Protein AF-A0A957KLJ2-F1 (afdb_monomer_lite)

Sequence (280 aa):
PFQQFARQALAHYQVDPTIAGISLNALWFNGYTHYRFTPLLDAGDTFFLQVPWYQGQVLWPEAWQPFRAWLAAGHGTIQPQDPIHPVFQTFAEDEWFPAYTKYLATTGRYFVFPRHSFCTNFGDAGTHFSRATPFFQVPLQQHKNEFVLLEMAASIAIYDSFFELAPTVLKRLAPHLQELDLTLDVHVTKPAHLLQTEWVVTCQPAQQTLYSVTLQQRPIEANLFEVALMQMGAGLAVARRETVRRDRWADWQRTYRLDRYYRRERPAGRLARLLGRFWR

Structure (mmCIF, N/CA/C/O backbone):
data_AF-A0A957KLJ2-F1
#
_entry.id   AF-A0A957KLJ2-F1
#
loop_
_atom_site.group_PDB
_atom_site.id
_atom_site.type_symbol
_atom_site.label_atom_id
_atom_site.label_alt_id
_atom_site.label_comp_id
_atom_site.label_asym_id
_atom_site.label_entity_id
_atom_site.label_seq_id
_atom_site.pdbx_PDB_ins_code
_atom_site.Cartn_x
_atom_site.Cartn_y
_atom_site.Cartn_z
_atom_site.occupancy
_atom_site.B_iso_or_equiv
_atom_site.auth_seq_id
_atom_site.auth_comp_id
_atom_site.auth_asym_id
_atom_site.auth_atom_id
_atom_site.pdbx_PDB_model_num
ATOM 1 N N . PRO A 1 1 ? 16.245 -16.826 -10.830 1.00 86.69 1 PRO A N 1
ATOM 2 C CA . PRO A 1 1 ? 15.176 -16.072 -10.134 1.00 86.69 1 PRO A CA 1
ATOM 3 C C . PRO A 1 1 ? 14.922 -14.660 -10.690 1.00 86.69 1 PRO A C 1
ATOM 5 O O . PRO A 1 1 ? 13.845 -14.453 -11.224 1.00 86.69 1 PRO A O 1
ATOM 8 N N . PHE A 1 2 ? 15.883 -13.718 -10.641 1.00 94.06 2 PHE A N 1
ATOM 9 C CA . PHE A 1 2 ? 15.666 -12.321 -11.089 1.00 94.06 2 PHE A CA 1
ATOM 10 C C . PHE A 1 2 ? 15.124 -12.214 -12.525 1.00 94.06 2 PHE A C 1
ATOM 12 O O . PHE A 1 2 ? 14.020 -11.723 -12.740 1.00 94.06 2 PHE A O 1
ATOM 19 N N . GLN A 1 3 ? 15.864 -12.739 -13.509 1.00 95.19 3 GLN A N 1
ATOM 20 C CA . GLN A 1 3 ? 15.442 -12.679 -14.916 1.00 95.19 3 GLN A CA 1
ATOM 21 C C . GLN A 1 3 ? 14.180 -13.508 -15.187 1.00 95.19 3 GLN A C 1
ATOM 23 O O . GLN A 1 3 ? 13.373 -13.140 -16.034 1.00 95.19 3 GLN A O 1
ATOM 28 N N . GLN A 1 4 ? 14.007 -14.627 -14.478 1.00 97.00 4 GLN A N 1
ATOM 29 C CA . GLN A 1 4 ? 12.833 -15.492 -14.630 1.00 97.00 4 GLN A CA 1
ATOM 30 C C . GLN A 1 4 ? 11.566 -14.792 -14.145 1.00 97.00 4 GLN A C 1
ATOM 32 O O . GLN A 1 4 ? 10.582 -14.785 -14.877 1.00 97.00 4 GLN A O 1
ATOM 37 N N . PHE A 1 5 ? 11.612 -14.162 -12.965 1.00 98.06 5 PHE A N 1
ATOM 38 C CA . PHE A 1 5 ? 10.495 -13.386 -12.438 1.00 98.06 5 PHE A CA 1
ATOM 39 C C . PHE A 1 5 ? 10.156 -12.235 -13.379 1.00 98.06 5 PHE A C 1
ATOM 41 O O . PHE A 1 5 ? 9.014 -12.133 -13.804 1.00 98.06 5 PHE A O 1
ATOM 48 N N . ALA A 1 6 ? 11.148 -11.431 -13.782 1.00 97.81 6 ALA A N 1
ATOM 49 C CA . ALA A 1 6 ? 10.924 -10.304 -14.685 1.00 97.81 6 ALA A CA 1
ATOM 50 C C . ALA A 1 6 ? 10.243 -10.734 -15.998 1.00 97.81 6 ALA A C 1
ATOM 52 O O . ALA A 1 6 ? 9.288 -10.097 -16.430 1.00 97.81 6 ALA A O 1
ATOM 53 N N . ARG A 1 7 ? 10.693 -11.842 -16.610 1.00 98.12 7 ARG A N 1
ATOM 54 C CA . ARG A 1 7 ? 10.102 -12.375 -17.849 1.00 98.12 7 ARG A CA 1
ATOM 55 C C . ARG A 1 7 ? 8.691 -12.922 -17.644 1.00 98.12 7 ARG A C 1
ATOM 5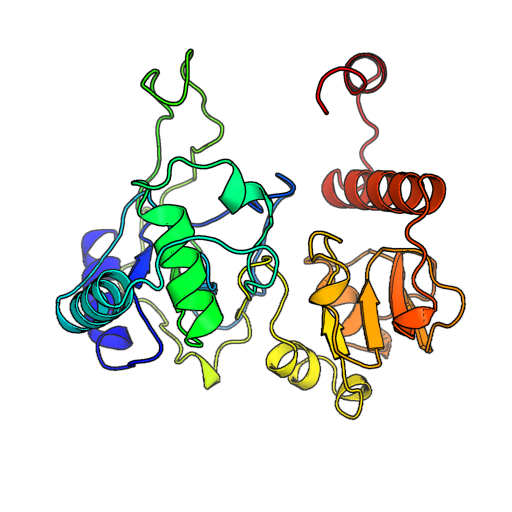7 O O . ARG A 1 7 ? 7.822 -12.607 -18.446 1.00 98.12 7 ARG A O 1
ATOM 64 N N . GLN A 1 8 ? 8.461 -13.725 -16.603 1.00 98.56 8 GLN A N 1
ATOM 65 C CA . GLN A 1 8 ? 7.142 -14.311 -16.329 1.00 98.56 8 GLN A CA 1
ATOM 66 C C . GLN A 1 8 ? 6.124 -13.239 -15.933 1.00 98.56 8 GLN A C 1
ATOM 68 O O . GLN A 1 8 ? 5.022 -13.225 -16.470 1.00 98.56 8 GLN A O 1
ATOM 73 N N . ALA A 1 9 ? 6.513 -12.306 -15.060 1.00 98.44 9 ALA A N 1
ATOM 74 C CA . ALA A 1 9 ? 5.667 -11.198 -14.637 1.00 98.44 9 ALA A CA 1
ATOM 75 C C . ALA A 1 9 ? 5.325 -10.273 -15.807 1.00 98.44 9 ALA A C 1
ATOM 77 O O . ALA A 1 9 ? 4.157 -9.944 -15.982 1.00 98.44 9 ALA A O 1
ATOM 78 N N . LEU A 1 10 ? 6.302 -9.908 -16.646 1.00 98.56 10 LEU A N 1
ATOM 79 C CA . LEU A 1 10 ? 6.022 -9.121 -17.847 1.00 98.56 10 LEU A CA 1
ATOM 80 C C . LEU A 1 10 ? 5.077 -9.875 -18.787 1.00 98.56 10 LEU A C 1
ATOM 82 O O . LEU A 1 10 ? 4.065 -9.319 -19.191 1.00 98.56 10 LEU A O 1
ATOM 86 N N . ALA A 1 11 ? 5.370 -11.143 -19.092 1.00 98.44 11 ALA A N 1
ATOM 87 C CA . ALA A 1 11 ? 4.545 -11.946 -19.990 1.00 98.44 11 ALA A CA 1
ATOM 88 C C . ALA A 1 11 ? 3.086 -12.052 -19.519 1.00 98.44 11 ALA A C 1
ATOM 90 O O . ALA A 1 11 ? 2.181 -11.994 -20.346 1.00 98.44 11 ALA A O 1
ATOM 91 N N . HIS A 1 12 ? 2.879 -12.181 -18.206 1.00 98.56 12 HIS A N 1
ATOM 92 C CA . HIS A 1 12 ? 1.563 -12.315 -17.593 1.00 98.56 12 HIS A CA 1
ATOM 93 C C . HIS A 1 12 ? 0.813 -10.978 -17.484 1.00 98.56 12 HIS A C 1
ATOM 95 O O . HIS A 1 12 ? -0.347 -10.905 -17.869 1.00 98.56 12 HIS A O 1
ATOM 101 N N . TYR A 1 13 ? 1.455 -9.913 -16.992 1.00 98.44 13 TYR A N 1
ATOM 102 C CA . TYR A 1 13 ? 0.763 -8.658 -16.670 1.00 98.44 13 TYR A CA 1
ATOM 103 C C . TYR A 1 13 ? 0.732 -7.630 -17.804 1.00 98.44 13 TYR A C 1
ATOM 105 O O . TYR A 1 13 ? -0.090 -6.722 -17.754 1.00 98.44 13 TYR A O 1
ATOM 113 N N . GLN A 1 14 ? 1.576 -7.746 -18.838 1.00 97.62 14 GLN A N 1
ATOM 114 C CA . GLN A 1 14 ? 1.623 -6.744 -19.920 1.00 97.62 14 GLN A CA 1
ATOM 115 C C . GLN A 1 14 ? 0.312 -6.600 -20.704 1.00 97.62 14 GLN A C 1
ATOM 117 O O . GLN A 1 14 ? 0.110 -5.590 -21.374 1.00 97.62 14 GLN A O 1
ATOM 122 N N . VAL A 1 15 ? -0.553 -7.617 -20.646 1.00 96.69 15 VAL A N 1
ATOM 123 C CA . VAL A 1 15 ? -1.850 -7.640 -21.334 1.00 96.69 15 VAL A CA 1
ATOM 124 C C . VAL A 1 15 ? -2.966 -6.977 -20.525 1.00 96.69 15 VAL A C 1
ATOM 126 O O . VAL A 1 15 ? -4.017 -6.682 -21.090 1.00 96.69 15 VAL A O 1
ATOM 129 N N . ASP A 1 16 ? -2.759 -6.740 -19.226 1.00 97.25 16 ASP A N 1
ATOM 130 C CA . ASP A 1 16 ? -3.748 -6.117 -18.351 1.00 97.25 16 ASP A CA 1
ATOM 131 C C . ASP A 1 16 ? -3.525 -4.592 -18.315 1.00 97.25 16 ASP A C 1
ATOM 133 O O . ASP A 1 16 ? -2.538 -4.122 -17.740 1.00 97.25 16 ASP A O 1
ATOM 137 N N . PRO A 1 17 ? -4.435 -3.782 -18.890 1.00 96.19 17 PRO A N 1
ATOM 138 C CA . PRO A 1 17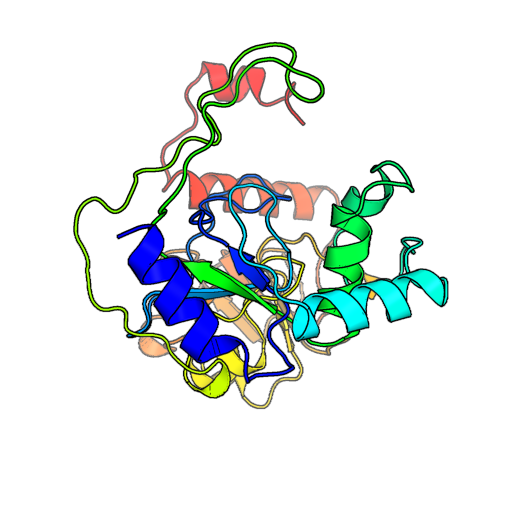 ? -4.278 -2.328 -18.956 1.00 96.19 17 PRO A CA 1
ATOM 139 C C . PRO A 1 17 ? -4.382 -1.631 -17.589 1.00 96.19 17 PRO A C 1
ATOM 141 O O . PRO A 1 17 ? -4.101 -0.427 -17.492 1.00 96.19 17 PRO A O 1
ATOM 144 N N . THR A 1 18 ? -4.811 -2.350 -16.546 1.00 97.00 18 THR A N 1
ATOM 145 C CA . THR A 1 18 ? -4.811 -1.855 -15.165 1.00 97.00 18 THR A CA 1
ATOM 146 C C . THR A 1 18 ? -3.431 -1.943 -14.516 1.00 97.00 18 THR A C 1
ATOM 148 O O . THR A 1 18 ? -3.186 -1.272 -13.513 1.00 97.00 18 THR A O 1
ATOM 151 N N . ILE A 1 19 ? -2.494 -2.693 -15.102 1.00 98.44 19 ILE A N 1
ATOM 152 C CA . ILE A 1 19 ? -1.121 -2.781 -14.616 1.00 98.44 19 ILE A CA 1
ATOM 153 C C . ILE A 1 19 ? -0.232 -1.804 -15.380 1.00 98.44 19 ILE A C 1
ATOM 155 O O . ILE A 1 19 ? -0.159 -1.803 -16.604 1.00 98.44 19 ILE A O 1
ATOM 159 N N . ALA A 1 20 ? 0.474 -0.962 -14.633 1.00 98.06 20 ALA A N 1
ATOM 160 C CA . ALA A 1 20 ? 1.322 0.091 -15.184 1.00 98.06 20 ALA A CA 1
ATOM 161 C C . ALA A 1 20 ? 2.821 -0.142 -14.932 1.00 98.06 20 ALA A C 1
ATOM 163 O O . ALA A 1 20 ? 3.666 0.583 -15.446 1.00 98.06 20 ALA A O 1
ATOM 164 N N . GLY A 1 21 ? 3.181 -1.164 -14.165 1.00 98.12 21 GLY A N 1
ATOM 165 C CA . GLY A 1 21 ? 4.574 -1.543 -13.992 1.00 98.12 21 GLY A CA 1
ATOM 166 C C . GLY A 1 21 ? 4.750 -2.661 -12.985 1.00 98.12 21 GLY A C 1
ATOM 167 O O . GLY A 1 21 ? 3.813 -3.056 -12.290 1.00 98.12 21 GLY A O 1
ATOM 168 N N . ILE A 1 22 ? 5.963 -3.198 -12.938 1.00 98.62 22 ILE A N 1
ATOM 169 C CA . ILE A 1 22 ? 6.319 -4.315 -12.067 1.00 98.62 22 ILE A CA 1
ATOM 170 C C . ILE A 1 22 ? 7.581 -3.935 -11.298 1.00 98.62 22 ILE A C 1
ATOM 172 O O . ILE A 1 22 ? 8.593 -3.571 -11.892 1.00 98.62 22 ILE A O 1
ATOM 176 N N . SER A 1 23 ? 7.541 -4.043 -9.977 1.00 98.12 23 SER A N 1
ATOM 177 C CA . SER A 1 23 ? 8.714 -3.954 -9.115 1.00 98.12 23 SER A CA 1
ATOM 178 C C . SER A 1 23 ? 9.480 -5.277 -9.139 1.00 98.12 23 SER A C 1
ATOM 180 O O . SER A 1 23 ? 8.905 -6.355 -9.257 1.00 98.12 23 SER A O 1
ATOM 182 N N . LEU A 1 24 ? 10.795 -5.209 -8.981 1.00 97.62 24 LEU A N 1
ATOM 183 C CA . LEU A 1 24 ? 11.672 -6.352 -8.722 1.00 97.62 24 LEU A CA 1
ATOM 184 C C . LEU A 1 24 ? 12.131 -6.373 -7.257 1.00 97.62 24 LEU A C 1
ATOM 186 O O . LEU A 1 24 ? 12.814 -7.307 -6.830 1.00 97.62 24 LEU A O 1
ATOM 190 N N . ASN A 1 25 ? 11.735 -5.364 -6.481 1.00 96.38 25 ASN A N 1
ATOM 191 C CA . ASN A 1 25 ? 11.976 -5.252 -5.054 1.00 96.38 25 ASN A CA 1
ATOM 192 C C . ASN A 1 25 ? 10.713 -5.583 -4.251 1.00 96.38 25 ASN A C 1
ATOM 194 O O . ASN A 1 25 ? 9.615 -5.134 -4.592 1.00 96.38 25 ASN A O 1
ATOM 198 N N . ALA A 1 26 ? 10.875 -6.339 -3.165 1.00 95.31 26 ALA A N 1
ATOM 199 C CA . ALA A 1 26 ? 9.791 -6.583 -2.221 1.00 95.31 26 ALA A CA 1
ATOM 200 C C . ALA A 1 26 ? 9.679 -5.432 -1.218 1.00 95.31 26 ALA A C 1
ATOM 202 O O . ALA A 1 26 ? 10.611 -5.147 -0.460 1.00 95.31 26 ALA A O 1
ATOM 203 N N . LEU A 1 27 ? 8.504 -4.811 -1.181 1.00 94.50 27 LEU A N 1
ATOM 204 C CA . LEU A 1 27 ? 8.213 -3.714 -0.272 1.00 94.50 27 LEU A CA 1
ATOM 205 C C . LEU A 1 27 ? 7.943 -4.244 1.140 1.00 94.50 27 LEU A C 1
ATOM 207 O O . LEU A 1 27 ? 7.070 -5.086 1.343 1.00 94.50 27 LEU A O 1
ATOM 211 N N . TRP A 1 28 ? 8.683 -3.738 2.125 1.00 92.62 28 TRP A N 1
ATOM 212 C CA . TRP A 1 28 ? 8.622 -4.233 3.507 1.00 92.62 28 TRP A CA 1
ATOM 213 C C . TRP A 1 28 ? 8.141 -3.184 4.521 1.00 92.62 28 TRP A C 1
ATOM 215 O O . TRP A 1 28 ? 7.889 -3.514 5.684 1.00 92.62 28 TRP A O 1
ATOM 225 N N . PHE A 1 29 ? 7.996 -1.925 4.102 1.00 94.81 29 PHE A N 1
ATOM 226 C CA . PHE A 1 29 ? 7.574 -0.813 4.950 1.00 94.81 29 PHE A CA 1
ATOM 227 C C . PHE A 1 29 ? 6.575 0.094 4.228 1.00 94.81 29 PHE A C 1
ATOM 229 O O . PHE A 1 29 ? 6.542 0.158 3.002 1.00 94.81 29 PHE A O 1
ATOM 236 N N . ASN A 1 30 ? 5.750 0.781 5.011 1.00 95.12 30 ASN A N 1
ATOM 237 C CA . ASN A 1 30 ? 4.859 1.827 4.536 1.00 95.12 30 ASN A CA 1
ATOM 238 C C . ASN A 1 30 ? 5.672 3.119 4.374 1.00 95.12 30 ASN A C 1
ATOM 240 O O . ASN A 1 30 ? 6.281 3.590 5.338 1.00 95.12 30 ASN A O 1
ATOM 244 N N . GLY A 1 31 ? 5.672 3.689 3.168 1.00 91.62 31 GLY A N 1
ATOM 245 C CA . GLY A 1 31 ? 6.479 4.865 2.827 1.00 91.62 31 GLY A CA 1
ATOM 246 C C . GLY A 1 31 ? 6.129 6.142 3.601 1.00 91.62 31 GLY A C 1
ATOM 247 O O . GLY A 1 31 ? 6.931 7.066 3.620 1.00 91.62 31 GLY A O 1
ATOM 248 N N . TYR A 1 32 ? 4.963 6.197 4.249 1.00 93.69 32 TYR A N 1
ATOM 249 C CA . TYR A 1 32 ? 4.479 7.377 4.975 1.00 93.69 32 TYR A CA 1
ATOM 250 C C . TYR A 1 32 ? 4.687 7.264 6.481 1.00 93.69 32 TYR A C 1
ATOM 252 O O . TYR A 1 32 ? 5.017 8.243 7.144 1.00 93.69 32 TYR A O 1
ATOM 260 N N . THR A 1 33 ? 4.485 6.067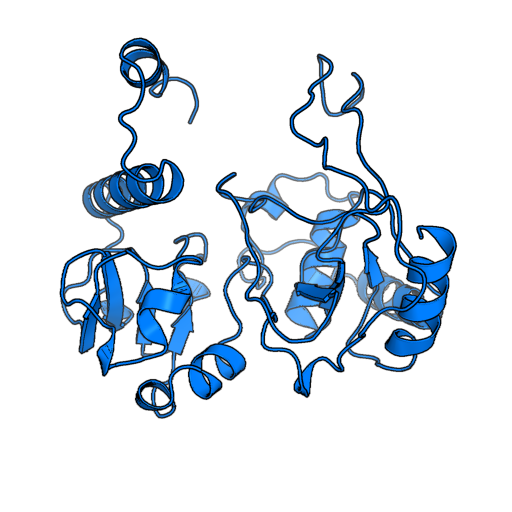 7.035 1.00 92.56 33 THR A N 1
ATOM 261 C CA . THR A 1 33 ? 4.556 5.841 8.488 1.00 92.56 33 THR A CA 1
ATOM 262 C C . THR A 1 33 ? 5.852 5.178 8.938 1.00 92.56 33 THR A C 1
ATOM 264 O O . THR A 1 33 ? 6.130 5.130 10.135 1.00 92.56 33 THR A O 1
ATOM 267 N N . HIS A 1 34 ? 6.623 4.616 8.003 1.00 91.81 34 HIS A N 1
ATOM 268 C CA . HIS A 1 34 ? 7.779 3.747 8.255 1.00 91.81 34 HIS A CA 1
ATOM 269 C C . HIS A 1 34 ? 7.474 2.504 9.102 1.00 91.81 34 HIS A C 1
ATOM 271 O O . HIS A 1 34 ? 8.384 1.775 9.506 1.00 91.81 34 HIS A O 1
ATOM 277 N N . TYR A 1 35 ? 6.198 2.212 9.352 1.00 94.25 35 TYR A N 1
ATOM 278 C CA . TYR A 1 35 ? 5.807 0.947 9.938 1.00 94.25 35 TYR A CA 1
ATOM 279 C C . TYR A 1 35 ? 6.017 -0.189 8.946 1.00 94.25 35 TYR A C 1
ATOM 281 O O . TYR A 1 35 ? 5.998 -0.002 7.729 1.00 94.25 35 TYR A O 1
ATOM 289 N N . ARG A 1 36 ? 6.201 -1.398 9.480 1.00 93.94 36 ARG A N 1
ATOM 290 C CA . ARG A 1 36 ? 6.310 -2.600 8.656 1.00 93.94 36 ARG A CA 1
ATOM 291 C C . ARG A 1 36 ? 5.038 -2.757 7.824 1.00 93.94 36 ARG A C 1
ATOM 293 O O . ARG A 1 36 ? 3.951 -2.872 8.383 1.00 93.94 36 ARG A O 1
ATOM 300 N N . PHE A 1 37 ? 5.200 -2.849 6.514 1.00 96.12 37 PHE A N 1
ATOM 301 C CA . PHE A 1 37 ? 4.144 -3.238 5.599 1.00 96.12 37 PHE A CA 1
ATOM 302 C C . PHE A 1 37 ? 4.254 -4.742 5.357 1.00 96.12 37 PHE A C 1
ATOM 304 O O . PHE A 1 37 ? 5.344 -5.301 5.226 1.00 96.12 37 PHE A O 1
ATOM 311 N N . THR A 1 38 ? 3.136 -5.448 5.412 1.00 95.38 38 THR A N 1
ATOM 312 C CA . THR A 1 38 ? 3.094 -6.888 5.156 1.00 95.38 38 THR A CA 1
ATOM 313 C C . THR A 1 38 ? 1.799 -7.155 4.409 1.00 95.38 38 THR A C 1
ATOM 315 O O . THR A 1 38 ? 0.750 -7.121 5.049 1.00 95.38 38 THR A O 1
ATOM 318 N N . PRO A 1 39 ? 1.858 -7.361 3.082 1.00 96.75 39 PRO A N 1
ATOM 319 C CA . PRO A 1 39 ? 0.659 -7.597 2.297 1.00 96.75 39 PRO A CA 1
ATOM 320 C C . PRO A 1 39 ? -0.006 -8.906 2.735 1.00 96.75 39 PRO A C 1
ATOM 322 O O . PRO A 1 39 ? 0.677 -9.850 3.147 1.00 96.75 39 PRO A O 1
ATOM 325 N N . LEU A 1 40 ? -1.329 -8.979 2.611 1.00 97.06 40 LEU A N 1
ATOM 326 C CA . LEU A 1 40 ? -2.103 -10.193 2.844 1.00 97.06 40 LEU A CA 1
ATOM 327 C C . LEU A 1 40 ? -1.582 -11.322 1.972 1.00 97.06 40 LEU A C 1
ATOM 329 O O . LEU A 1 40 ? -1.193 -11.091 0.829 1.00 97.06 40 LEU A O 1
ATOM 333 N N . LEU A 1 41 ? -1.549 -12.531 2.520 1.00 95.75 41 LEU A N 1
ATOM 334 C CA . LEU A 1 41 ? -1.022 -13.709 1.842 1.00 95.75 41 LEU A CA 1
ATOM 335 C C . LEU A 1 41 ? -2.169 -14.452 1.146 1.00 95.75 41 LEU A C 1
ATOM 337 O O . LEU A 1 41 ? -3.070 -14.947 1.814 1.00 95.75 41 LEU A O 1
ATOM 341 N N . ASP A 1 42 ? -2.117 -14.526 -0.181 1.00 96.62 42 ASP A N 1
ATOM 342 C CA . ASP A 1 42 ? -2.915 -15.438 -1.007 1.00 96.62 42 ASP A CA 1
ATOM 343 C C . ASP A 1 42 ? -2.001 -16.494 -1.652 1.00 96.62 42 ASP A C 1
ATOM 345 O O . ASP A 1 42 ? -0.828 -16.620 -1.298 1.00 96.62 42 ASP A O 1
ATOM 349 N N . ALA A 1 43 ? -2.544 -17.272 -2.590 1.00 97.00 43 ALA A N 1
ATOM 350 C CA . ALA A 1 43 ? -1.788 -18.271 -3.339 1.00 97.00 43 ALA A CA 1
ATOM 351 C C . ALA A 1 43 ? -0.727 -17.665 -4.281 1.00 97.00 43 ALA A C 1
ATOM 353 O O . ALA A 1 43 ? 0.114 -18.401 -4.794 1.00 97.00 43 ALA A O 1
ATOM 354 N N . GLY A 1 44 ? -0.779 -16.354 -4.538 1.00 97.81 44 GLY A N 1
ATOM 355 C CA . GLY A 1 44 ? 0.088 -15.670 -5.484 1.00 97.81 44 GLY A CA 1
ATOM 356 C C . GLY A 1 44 ? 1.432 -15.262 -4.895 1.00 97.81 44 GLY A C 1
ATOM 357 O O . GLY A 1 44 ? 1.581 -15.022 -3.700 1.00 97.81 44 GLY A O 1
ATOM 358 N N . ASP A 1 45 ? 2.417 -15.094 -5.769 1.00 98.25 45 ASP A N 1
ATOM 359 C CA . ASP A 1 45 ? 3.756 -14.596 -5.448 1.00 98.25 45 ASP A CA 1
ATOM 360 C C . ASP A 1 45 ? 3.868 -13.067 -5.479 1.00 98.25 45 ASP A C 1
ATOM 362 O O . ASP A 1 45 ? 4.939 -12.509 -5.214 1.00 98.25 45 ASP A O 1
ATOM 366 N N . THR A 1 46 ? 2.772 -12.381 -5.797 1.00 98.44 46 THR A N 1
ATOM 367 C CA . THR A 1 46 ? 2.723 -10.933 -5.997 1.00 98.44 46 THR A CA 1
ATOM 368 C C . THR A 1 46 ? 1.567 -10.276 -5.248 1.00 98.44 46 THR A C 1
ATOM 370 O O . THR A 1 46 ? 0.647 -10.942 -4.783 1.00 98.44 46 THR A O 1
ATOM 373 N N . PHE A 1 47 ? 1.628 -8.953 -5.136 1.00 98.69 47 PHE A N 1
ATOM 374 C CA . PHE A 1 47 ? 0.547 -8.087 -4.671 1.00 98.69 47 PHE A CA 1
ATOM 375 C C . PHE A 1 47 ? 0.503 -6.806 -5.517 1.00 98.69 47 PHE A C 1
ATOM 377 O O . PHE A 1 47 ? 1.427 -6.535 -6.287 1.00 98.69 47 PHE A O 1
ATOM 384 N N . PHE A 1 48 ? -0.556 -6.016 -5.368 1.00 98.75 48 PHE A N 1
ATOM 385 C CA . PHE A 1 48 ? -0.842 -4.837 -6.186 1.00 98.75 48 PHE A CA 1
ATOM 386 C C . PHE A 1 48 ? -0.918 -3.590 -5.310 1.00 98.75 48 PHE A C 1
ATOM 388 O O . PHE A 1 48 ? -1.567 -3.607 -4.264 1.00 98.75 48 PHE A O 1
ATOM 395 N N . LEU A 1 49 ? -0.268 -2.504 -5.726 1.00 98.69 49 LEU A N 1
ATOM 396 C CA . LEU A 1 49 ? -0.234 -1.244 -4.982 1.00 98.69 49 LEU A CA 1
ATOM 397 C C . LEU A 1 49 ? -0.254 -0.050 -5.944 1.00 98.69 49 LEU A C 1
ATOM 399 O O . LEU A 1 49 ? 0.432 -0.066 -6.964 1.00 98.69 49 LEU A O 1
ATOM 403 N N . GLN A 1 50 ? -0.991 1.013 -5.618 1.00 98.44 50 GLN A N 1
ATOM 404 C CA . GLN A 1 50 ? -1.043 2.235 -6.443 1.00 98.44 50 GLN A CA 1
ATOM 405 C C . GLN A 1 50 ? 0.118 3.212 -6.183 1.00 98.44 50 GLN A C 1
ATOM 407 O O . GLN A 1 50 ? -0.006 4.415 -6.397 1.00 98.44 50 GLN A O 1
ATOM 412 N N . VAL A 1 51 ? 1.256 2.704 -5.717 1.00 97.81 51 VAL A N 1
ATOM 413 C CA . VAL A 1 51 ? 2.494 3.459 -5.510 1.00 97.81 51 VAL A CA 1
ATOM 414 C C . VAL A 1 51 ? 3.575 2.743 -6.316 1.00 97.81 51 VAL A C 1
ATOM 416 O O . VAL A 1 51 ? 3.762 1.541 -6.111 1.00 97.81 51 VAL A O 1
ATOM 419 N N . PRO A 1 52 ? 4.268 3.420 -7.249 1.00 96.56 52 PRO A N 1
ATOM 420 C CA . PRO A 1 52 ? 5.355 2.803 -7.995 1.00 96.56 52 PRO A CA 1
ATOM 421 C C . PRO A 1 52 ? 6.549 2.553 -7.068 1.00 96.56 52 PRO A C 1
ATOM 423 O O . PRO A 1 52 ? 6.546 2.928 -5.895 1.00 96.56 52 PRO A O 1
ATOM 426 N N . TRP A 1 53 ? 7.608 1.935 -7.585 1.00 93.12 53 TRP A N 1
ATOM 427 C CA . TRP A 1 53 ? 8.843 1.767 -6.824 1.00 93.12 53 TRP A CA 1
ATOM 428 C C . TRP A 1 53 ? 10.067 1.989 -7.689 1.00 93.12 53 TRP A C 1
ATOM 430 O O . TRP A 1 53 ? 10.128 1.518 -8.816 1.00 93.12 53 TRP A O 1
ATOM 440 N N . TYR A 1 54 ? 11.053 2.690 -7.138 1.00 85.31 54 TYR A N 1
ATOM 441 C CA . TYR A 1 54 ? 12.250 3.115 -7.863 1.00 85.31 54 TYR A CA 1
ATOM 442 C C . TYR A 1 54 ? 13.359 2.049 -7.885 1.00 85.31 54 TYR A C 1
ATOM 444 O O . TYR A 1 54 ? 14.269 2.114 -8.711 1.00 85.31 54 TYR A O 1
ATOM 452 N N . GLN A 1 55 ? 13.320 1.059 -6.986 1.00 88.19 55 GLN A N 1
ATOM 453 C CA . GLN A 1 55 ? 14.384 0.058 -6.858 1.00 88.19 55 GLN A CA 1
ATOM 454 C C . GLN A 1 55 ? 14.058 -1.186 -7.679 1.00 88.19 55 GLN A C 1
ATOM 456 O O . GLN A 1 55 ? 13.345 -2.063 -7.204 1.00 88.19 55 GLN A O 1
ATOM 461 N N . GLY A 1 56 ? 14.621 -1.270 -8.885 1.00 93.12 56 GLY A N 1
ATOM 462 C CA . GLY A 1 56 ? 14.428 -2.399 -9.793 1.00 93.12 56 GLY A CA 1
ATOM 463 C C . GLY A 1 56 ? 12.993 -2.473 -10.304 1.00 93.12 56 GLY A C 1
ATOM 464 O O . GLY A 1 56 ? 12.075 -2.844 -9.582 1.00 93.12 56 GLY A O 1
ATOM 465 N N . GLN A 1 57 ? 12.803 -2.147 -11.575 1.00 95.50 57 GLN A N 1
ATOM 466 C CA . GLN A 1 57 ? 11.478 -2.066 -12.177 1.00 95.50 57 GLN A CA 1
ATOM 467 C C . GLN A 1 57 ? 11.488 -2.624 -13.596 1.00 95.50 57 GLN A C 1
ATOM 469 O O . GLN A 1 57 ? 12.496 -2.547 -14.300 1.00 95.50 57 GLN A O 1
ATOM 474 N N . VAL A 1 58 ? 10.348 -3.157 -14.014 1.00 97.62 58 VAL A N 1
ATOM 475 C CA . VAL A 1 58 ? 10.052 -3.514 -15.397 1.00 97.62 58 VAL A CA 1
ATOM 476 C C . VAL A 1 58 ? 8.931 -2.597 -15.866 1.00 97.62 58 VAL A C 1
ATOM 478 O O . VAL A 1 58 ? 7.829 -2.607 -15.318 1.00 97.62 58 VAL A O 1
ATOM 481 N N . LEU A 1 59 ? 9.245 -1.797 -16.879 1.00 96.44 59 LEU A N 1
ATOM 482 C CA . LEU A 1 59 ? 8.308 -0.953 -17.606 1.00 96.44 59 LEU A CA 1
ATOM 483 C C . LEU A 1 59 ? 8.391 -1.333 -19.080 1.00 96.44 59 LEU A C 1
ATOM 485 O O . LEU A 1 59 ? 9.477 -1.608 -19.594 1.00 96.44 59 LEU A O 1
ATOM 489 N N . TRP A 1 60 ? 7.250 -1.332 -19.751 1.00 97.44 60 TRP A N 1
ATOM 490 C CA . TRP A 1 60 ? 7.134 -1.620 -21.176 1.00 97.44 60 TRP A CA 1
ATOM 491 C C . TRP A 1 60 ? 6.406 -0.468 -21.883 1.00 97.44 60 TRP A C 1
ATOM 493 O O . TRP A 1 60 ? 5.755 0.345 -21.211 1.00 97.44 60 TRP A O 1
ATOM 503 N N . PRO A 1 61 ? 6.546 -0.330 -23.214 1.00 97.06 61 PRO A N 1
ATOM 504 C CA . PRO A 1 61 ? 6.001 0.808 -23.950 1.00 97.06 61 PRO A CA 1
ATOM 505 C C . PRO A 1 61 ? 4.508 1.048 -23.703 1.00 97.06 61 PRO A C 1
ATOM 507 O O . PRO A 1 61 ? 4.111 2.186 -23.474 1.00 97.06 61 PRO A O 1
ATOM 510 N N . GLU A 1 62 ? 3.703 -0.008 -23.674 1.00 96.25 62 GLU A N 1
ATOM 511 C CA . GLU A 1 62 ? 2.247 0.041 -23.550 1.00 96.25 62 GLU A CA 1
ATOM 512 C C . GLU A 1 62 ? 1.792 0.516 -22.160 1.00 96.25 62 GLU A C 1
ATOM 514 O O . GLU A 1 62 ? 0.760 1.172 -22.048 1.00 96.25 62 GLU A O 1
ATOM 519 N N . ALA A 1 63 ? 2.585 0.276 -21.110 1.00 96.00 63 ALA A N 1
ATOM 520 C CA . ALA A 1 63 ? 2.343 0.844 -19.783 1.00 96.00 63 ALA A CA 1
ATOM 521 C C . ALA A 1 63 ? 2.902 2.270 -19.624 1.00 96.00 63 ALA A C 1
ATOM 523 O O . ALA A 1 63 ? 2.332 3.095 -18.906 1.00 96.00 63 ALA A O 1
ATOM 524 N N . TRP A 1 64 ? 4.015 2.585 -20.293 1.00 96.56 64 TRP A N 1
ATOM 525 C CA . TRP A 1 64 ? 4.703 3.871 -20.141 1.00 96.56 64 TRP A CA 1
ATOM 526 C C . TRP A 1 64 ? 4.111 4.994 -20.999 1.00 96.56 64 TRP A C 1
ATOM 528 O O . TRP A 1 64 ? 4.027 6.143 -20.561 1.00 96.56 64 TRP A O 1
ATOM 538 N N . GLN A 1 65 ? 3.696 4.692 -22.228 1.00 97.12 65 GLN A N 1
ATOM 539 C CA . GLN A 1 65 ? 3.157 5.686 -23.156 1.00 97.12 65 GLN A CA 1
ATOM 540 C C . GLN A 1 65 ? 1.896 6.386 -22.619 1.00 97.12 65 GLN A C 1
ATOM 542 O O . GLN A 1 65 ? 1.862 7.618 -22.695 1.00 97.12 65 GLN A O 1
ATOM 547 N N . PRO A 1 66 ? 0.909 5.685 -22.020 1.00 97.50 66 PRO A N 1
ATOM 548 C CA . PRO A 1 66 ? -0.257 6.342 -21.435 1.00 97.50 66 PRO A CA 1
ATOM 549 C C . PRO A 1 66 ? 0.107 7.289 -20.288 1.00 97.50 66 PRO A C 1
ATOM 551 O O . PRO A 1 66 ? -0.440 8.388 -20.221 1.00 97.50 66 PRO A O 1
ATOM 554 N N . PHE A 1 67 ? 1.079 6.925 -19.441 1.00 97.62 67 PHE A N 1
ATOM 555 C CA . PHE A 1 67 ? 1.589 7.829 -18.406 1.00 97.62 67 PHE A CA 1
ATOM 556 C C . PHE A 1 67 ? 2.195 9.097 -19.017 1.00 97.62 67 PHE A C 1
ATOM 558 O O . PHE A 1 67 ? 1.882 10.200 -18.578 1.00 97.62 67 PHE A O 1
ATOM 565 N N . ARG A 1 68 ? 3.022 8.972 -20.064 1.00 97.31 68 ARG A N 1
ATOM 566 C CA . ARG A 1 68 ? 3.605 10.151 -20.724 1.00 97.31 68 ARG A CA 1
ATOM 567 C C . ARG A 1 68 ? 2.552 11.048 -21.364 1.00 97.31 68 ARG A C 1
ATOM 569 O O . ARG A 1 68 ? 2.673 12.265 -21.270 1.00 97.31 68 ARG A O 1
ATOM 576 N N . ALA A 1 69 ? 1.542 10.466 -22.008 1.00 97.75 69 ALA A N 1
ATOM 577 C CA . ALA A 1 69 ? 0.436 11.226 -22.584 1.00 97.75 69 ALA A CA 1
ATOM 578 C C . ALA A 1 69 ? -0.355 11.965 -21.492 1.00 97.75 69 ALA A C 1
ATOM 580 O O . ALA A 1 69 ? -0.630 13.155 -21.626 1.00 97.75 69 ALA A O 1
ATOM 581 N N . TRP A 1 70 ? -0.644 11.284 -20.382 1.00 97.94 70 TRP A N 1
ATOM 582 C CA . TRP A 1 70 ? -1.293 11.866 -19.209 1.00 97.94 70 TRP A CA 1
ATOM 583 C C . TRP A 1 70 ? -0.466 13.005 -18.590 1.00 97.94 70 TRP A C 1
ATOM 585 O O . TRP A 1 70 ? -1.009 14.058 -18.259 1.00 97.94 70 TRP A O 1
ATOM 595 N N . LEU A 1 71 ? 0.856 12.840 -18.497 1.00 96.38 71 LEU A N 1
ATOM 596 C CA . LEU A 1 71 ? 1.767 13.864 -17.986 1.00 96.38 71 LEU A CA 1
ATOM 597 C C . LEU A 1 71 ? 1.818 15.090 -18.912 1.00 96.38 71 LEU A C 1
ATOM 599 O O . LEU A 1 71 ? 1.710 16.219 -18.441 1.00 96.38 71 LEU A O 1
ATOM 603 N N . ALA A 1 72 ? 1.919 14.870 -20.227 1.00 96.31 72 ALA A N 1
ATOM 604 C CA . ALA A 1 72 ? 1.937 15.930 -21.238 1.00 96.31 72 ALA A CA 1
ATOM 605 C C . ALA A 1 72 ? 0.619 16.723 -21.311 1.00 96.31 72 ALA A C 1
ATOM 607 O O . ALA A 1 72 ? 0.631 17.889 -21.694 1.00 96.31 72 ALA A O 1
ATOM 608 N N . ALA A 1 73 ? -0.502 16.122 -20.900 1.00 97.06 73 ALA A N 1
ATOM 609 C CA . ALA A 1 73 ? -1.792 16.799 -20.762 1.00 97.06 73 ALA A CA 1
ATOM 610 C C . ALA A 1 73 ? -1.883 17.722 -19.524 1.00 97.06 73 ALA A C 1
ATOM 612 O O . ALA A 1 73 ? -2.936 18.299 -19.263 1.00 97.06 73 ALA A O 1
ATOM 613 N N . GLY A 1 74 ? -0.797 17.879 -18.756 1.00 94.31 74 GLY A N 1
ATOM 614 C CA . GLY A 1 74 ? -0.724 18.803 -17.619 1.00 94.31 74 GLY A CA 1
ATOM 615 C C . GLY A 1 74 ? -1.245 18.229 -16.300 1.00 94.31 74 GLY A C 1
ATOM 616 O O . GLY A 1 74 ? -1.455 18.973 -15.347 1.00 94.31 74 GLY A O 1
ATOM 617 N N . HIS A 1 75 ? -1.449 16.912 -16.205 1.00 94.50 75 HIS A N 1
ATOM 618 C CA . HIS A 1 75 ? -1.977 16.286 -14.987 1.00 94.50 75 HIS A CA 1
ATOM 619 C C . HIS A 1 75 ? -0.919 16.008 -13.902 1.00 94.50 75 HIS A C 1
ATOM 621 O O . HIS A 1 75 ? -1.279 15.619 -12.790 1.00 94.50 75 HIS A O 1
ATOM 627 N N . GLY A 1 76 ? 0.369 16.217 -14.201 1.00 92.50 76 GLY A N 1
ATOM 628 C CA . GLY A 1 76 ? 1.486 15.876 -13.311 1.00 92.50 76 GLY A CA 1
ATOM 629 C C . GLY A 1 76 ? 1.566 16.686 -12.017 1.00 92.50 76 GLY A C 1
ATOM 630 O O . GLY A 1 76 ? 2.049 16.165 -11.016 1.00 92.50 76 GLY A O 1
ATOM 631 N N . THR A 1 77 ? 1.068 17.925 -12.006 1.00 93.88 77 THR A N 1
ATOM 632 C CA . THR A 1 77 ? 1.112 18.792 -10.820 1.00 93.88 77 THR A CA 1
ATOM 633 C C . THR A 1 77 ? 0.274 18.207 -9.689 1.00 93.88 77 THR A C 1
ATOM 635 O O . THR A 1 77 ? -0.912 17.922 -9.879 1.00 93.88 77 THR A O 1
ATOM 638 N N . ILE A 1 78 ? 0.870 18.065 -8.505 1.00 95.69 78 ILE A N 1
ATOM 639 C CA . ILE A 1 78 ? 0.193 17.533 -7.320 1.00 95.69 78 ILE A CA 1
ATOM 640 C C . ILE A 1 78 ? -0.708 18.598 -6.697 1.00 95.69 78 ILE A C 1
ATOM 642 O O . ILE A 1 78 ? -0.322 19.752 -6.538 1.00 95.69 78 ILE A O 1
ATOM 646 N N . GLN A 1 79 ? -1.918 18.195 -6.337 1.00 94.31 79 GLN A N 1
ATOM 647 C CA . GLN A 1 79 ? -2.958 19.030 -5.762 1.00 94.31 79 GLN A CA 1
ATOM 648 C C . GLN A 1 79 ? -3.461 18.422 -4.443 1.00 94.31 79 GLN A C 1
ATOM 650 O O . GLN A 1 79 ? -3.475 17.198 -4.297 1.00 94.31 79 GLN A O 1
ATOM 655 N N . PRO A 1 80 ? -3.930 19.232 -3.476 1.00 93.25 80 PRO A N 1
ATOM 656 C CA . PRO A 1 80 ? -4.404 18.725 -2.187 1.00 93.25 80 PRO A CA 1
ATOM 657 C C . PRO A 1 80 ? -5.537 17.695 -2.279 1.00 93.25 80 PRO A C 1
ATOM 659 O O . PRO A 1 80 ? -5.625 16.809 -1.433 1.00 93.25 80 PRO A O 1
ATOM 662 N N . GLN A 1 81 ? -6.404 17.807 -3.286 1.00 94.75 81 GLN A N 1
ATOM 663 C CA . GLN A 1 81 ? -7.529 16.904 -3.538 1.00 94.75 81 GLN A CA 1
ATOM 664 C C . GLN A 1 81 ? -7.142 15.597 -4.236 1.00 94.75 81 GLN A C 1
ATOM 666 O O . GLN A 1 81 ? -8.000 14.730 -4.387 1.00 94.75 81 GLN A O 1
ATOM 671 N N . ASP A 1 82 ? -5.895 15.457 -4.691 1.00 97.00 82 ASP A N 1
ATOM 672 C CA . ASP A 1 82 ? -5.470 14.231 -5.355 1.00 97.00 82 ASP A CA 1
ATOM 673 C C . ASP A 1 82 ? -5.540 13.045 -4.380 1.00 97.00 82 ASP A C 1
ATOM 675 O O . ASP A 1 82 ? -5.227 13.202 -3.196 1.00 97.00 82 ASP A O 1
ATOM 679 N N . PRO A 1 83 ? -5.912 11.842 -4.851 1.00 97.12 83 PRO A N 1
ATOM 680 C CA . PRO A 1 83 ? -6.047 10.655 -4.015 1.00 97.12 83 PRO A CA 1
ATOM 681 C C . PRO A 1 83 ? -4.675 10.045 -3.688 1.00 97.12 83 PRO A C 1
ATOM 683 O O . PRO A 1 83 ? -4.436 8.871 -3.945 1.00 97.12 83 PRO A O 1
ATOM 686 N N . ILE A 1 84 ? -3.747 10.840 -3.158 1.00 97.62 84 ILE A N 1
ATOM 687 C CA . ILE A 1 84 ? -2.398 10.430 -2.753 1.00 97.62 84 ILE A CA 1
ATOM 688 C C . ILE A 1 84 ? -1.996 11.130 -1.451 1.00 97.62 84 ILE A C 1
ATOM 690 O O . ILE A 1 84 ? -2.595 12.124 -1.039 1.00 97.62 84 ILE A O 1
ATOM 694 N N . HIS A 1 85 ? -0.958 10.623 -0.790 1.00 97.44 85 HIS A N 1
ATOM 695 C CA . HIS A 1 85 ? -0.498 11.196 0.471 1.00 97.44 85 HIS A CA 1
ATOM 696 C C . HIS A 1 85 ? 0.056 12.632 0.306 1.00 97.44 85 HIS A C 1
ATOM 698 O O . HIS A 1 85 ? 0.865 12.865 -0.594 1.00 97.44 85 HIS A O 1
ATOM 704 N N . PRO A 1 86 ? -0.270 13.593 1.200 1.00 95.75 86 PRO A N 1
ATOM 705 C CA . PRO A 1 86 ? 0.193 14.983 1.089 1.00 95.75 86 PRO A CA 1
ATOM 706 C C . PRO A 1 86 ? 1.711 15.168 1.063 1.00 95.75 86 PRO A C 1
ATOM 708 O O . PRO A 1 86 ? 2.185 16.178 0.556 1.00 95.75 86 PRO A O 1
ATOM 711 N N . VAL A 1 87 ? 2.478 14.194 1.571 1.00 94.69 87 VAL A N 1
ATOM 712 C CA . VAL A 1 87 ? 3.952 14.221 1.501 1.00 94.69 87 VAL A CA 1
ATOM 713 C C . VAL A 1 87 ? 4.450 14.402 0.068 1.00 94.69 87 VAL A C 1
ATOM 715 O O . VAL A 1 87 ? 5.485 15.011 -0.135 1.00 94.69 87 VAL A O 1
ATOM 718 N N . PHE A 1 88 ? 3.702 13.948 -0.939 1.00 94.88 88 PHE A N 1
ATOM 719 C CA . PHE A 1 88 ? 4.085 14.112 -2.338 1.00 94.88 88 PHE A CA 1
ATOM 720 C C . PHE A 1 88 ? 4.151 15.570 -2.805 1.00 94.88 88 PHE A C 1
ATOM 722 O O . PHE A 1 88 ? 4.821 15.847 -3.792 1.00 94.88 88 PHE A O 1
ATOM 729 N N . GLN A 1 89 ? 3.527 16.508 -2.087 1.00 92.50 89 GLN A N 1
ATOM 730 C CA . GLN A 1 89 ? 3.639 17.945 -2.367 1.00 92.50 89 GLN A CA 1
ATOM 731 C C . GLN A 1 89 ? 5.002 18.528 -1.963 1.00 92.50 89 GLN A C 1
ATOM 733 O O . GLN A 1 89 ? 5.311 19.653 -2.335 1.00 92.50 89 GLN A O 1
ATOM 738 N N . THR A 1 90 ? 5.810 17.802 -1.181 1.00 91.06 90 THR A N 1
ATOM 739 C CA . THR A 1 90 ? 7.135 18.273 -0.743 1.00 91.06 90 THR A CA 1
ATOM 740 C C . THR A 1 90 ? 8.262 17.869 -1.691 1.00 91.06 90 THR A C 1
ATOM 742 O O . THR A 1 90 ? 9.416 18.197 -1.428 1.00 91.06 90 THR A O 1
ATOM 745 N N . PHE A 1 91 ? 7.953 17.097 -2.731 1.00 90.38 91 PHE A N 1
ATOM 746 C CA . PHE A 1 91 ? 8.909 16.630 -3.732 1.00 90.38 91 PHE A CA 1
ATOM 747 C C . PHE A 1 91 ? 9.092 17.700 -4.811 1.00 90.38 91 PHE A C 1
ATOM 749 O O . PHE A 1 91 ? 8.219 18.553 -4.988 1.00 90.38 91 PHE A O 1
ATOM 756 N N . ALA A 1 92 ? 10.218 17.667 -5.527 1.00 86.12 92 ALA A N 1
ATOM 757 C CA . ALA A 1 92 ? 10.423 18.612 -6.619 1.00 86.12 92 ALA A CA 1
ATOM 758 C C . ALA A 1 92 ? 9.450 18.327 -7.779 1.00 86.12 92 ALA A C 1
ATOM 760 O O . ALA A 1 92 ? 9.060 17.182 -8.015 1.00 86.12 92 ALA A O 1
ATOM 761 N N . GLU A 1 93 ? 9.031 19.372 -8.498 1.00 79.56 93 GLU A N 1
ATOM 762 C CA . GLU A 1 93 ? 8.012 19.263 -9.557 1.00 79.56 93 GLU A CA 1
ATOM 763 C C . GLU A 1 93 ? 8.450 18.382 -10.738 1.00 79.56 93 GLU A C 1
ATOM 765 O O . GLU A 1 93 ? 7.608 17.821 -11.439 1.00 79.56 93 GLU A O 1
ATOM 770 N N . ASP A 1 94 ? 9.758 18.244 -10.956 1.00 82.94 94 ASP A N 1
ATOM 771 C CA . ASP A 1 94 ? 10.362 17.418 -11.999 1.00 82.94 94 ASP A CA 1
ATOM 772 C C . ASP A 1 94 ? 10.554 15.948 -11.581 1.00 82.94 94 ASP A C 1
ATOM 774 O O . ASP A 1 94 ? 10.950 15.112 -12.400 1.00 82.94 94 ASP A O 1
ATOM 778 N N . GLU A 1 95 ? 10.225 15.588 -10.336 1.00 89.00 95 GLU A N 1
ATOM 779 C CA . GLU A 1 95 ? 10.262 14.200 -9.895 1.00 89.00 95 GLU A CA 1
ATOM 780 C C . GLU A 1 95 ? 9.106 13.390 -10.487 1.00 89.00 95 GLU A C 1
ATOM 782 O O . GLU A 1 95 ? 7.920 13.647 -10.271 1.00 89.00 95 GLU A O 1
ATOM 787 N N . TRP A 1 96 ? 9.452 12.313 -11.191 1.00 92.56 96 TRP A N 1
ATOM 788 C CA . TRP A 1 96 ? 8.456 11.433 -11.799 1.00 92.56 96 TRP A CA 1
ATOM 789 C C . TRP A 1 96 ? 7.645 10.643 -10.760 1.00 92.56 96 TRP A C 1
ATOM 791 O O . TRP A 1 96 ? 6.513 10.262 -11.042 1.00 92.56 96 TRP A O 1
ATOM 801 N N . PHE A 1 97 ? 8.199 10.373 -9.572 1.00 94.69 97 PHE A N 1
ATOM 802 C CA . PHE A 1 97 ? 7.616 9.459 -8.581 1.00 94.69 97 PHE A CA 1
ATOM 803 C C . PHE A 1 97 ? 6.272 9.951 -7.997 1.00 94.69 97 PHE A C 1
ATOM 805 O O . PHE A 1 97 ? 5.299 9.184 -8.040 1.00 94.69 97 PHE A O 1
ATOM 812 N N . PRO A 1 98 ? 6.143 11.212 -7.527 1.00 95.94 98 PRO A N 1
ATOM 813 C CA . PRO A 1 98 ? 4.849 11.799 -7.168 1.00 95.94 98 PRO A CA 1
ATOM 814 C C . PRO A 1 98 ? 3.835 11.767 -8.317 1.00 95.94 98 PRO A C 1
ATOM 816 O O . PRO A 1 98 ? 2.714 11.283 -8.142 1.00 95.94 98 PRO A O 1
ATOM 819 N N . ALA A 1 99 ? 4.239 12.228 -9.506 1.00 96.75 99 ALA A N 1
ATOM 820 C CA . ALA A 1 99 ? 3.363 12.310 -10.673 1.00 96.75 99 ALA A CA 1
ATOM 821 C C . ALA A 1 99 ? 2.863 10.924 -11.109 1.00 96.75 99 ALA A C 1
ATOM 823 O O . ALA A 1 99 ? 1.693 10.750 -11.447 1.00 96.75 99 ALA A O 1
ATOM 824 N N . TYR A 1 100 ? 3.726 9.911 -11.051 1.00 97.75 100 TYR A N 1
ATOM 825 C CA . TYR A 1 100 ? 3.370 8.539 -11.385 1.00 97.75 100 TYR A CA 1
ATOM 826 C C . TYR A 1 100 ? 2.461 7.914 -10.323 1.00 97.75 100 TYR A C 1
ATOM 828 O O . TYR A 1 100 ? 1.495 7.246 -10.673 1.00 97.75 100 TYR A O 1
ATOM 836 N N . THR A 1 101 ? 2.686 8.190 -9.033 1.00 98.12 101 THR A N 1
ATOM 837 C CA . THR A 1 101 ? 1.761 7.774 -7.959 1.00 98.12 101 THR A CA 1
ATOM 838 C C . THR A 1 101 ? 0.367 8.371 -8.168 1.00 98.12 101 THR A C 1
ATOM 840 O O . THR A 1 101 ? -0.635 7.660 -8.093 1.00 98.12 101 THR A O 1
ATOM 843 N N . LYS A 1 102 ? 0.293 9.664 -8.513 1.00 98.06 102 LYS A N 1
ATOM 844 C CA . LYS A 1 102 ? -0.963 10.330 -8.881 1.00 98.06 102 LYS A CA 1
ATOM 845 C C . LYS A 1 102 ? -1.625 9.668 -10.087 1.00 98.06 102 LYS A C 1
ATOM 847 O O . LYS A 1 102 ? -2.829 9.415 -10.053 1.00 98.06 102 LYS A O 1
ATOM 852 N N . TYR A 1 103 ? -0.862 9.373 -11.135 1.00 98.44 103 TYR A N 1
ATOM 853 C CA . TYR A 1 103 ? -1.360 8.675 -12.319 1.00 98.44 103 TYR A CA 1
ATOM 854 C C . TYR A 1 103 ? -1.966 7.310 -11.965 1.00 98.44 103 TYR A C 1
ATOM 856 O O . TYR A 1 103 ? -3.088 7.022 -12.377 1.00 98.44 103 TYR A O 1
ATOM 864 N N . LEU A 1 104 ? -1.280 6.498 -11.153 1.00 98.69 104 LEU A N 1
ATOM 865 C CA . LEU A 1 104 ? -1.800 5.209 -10.688 1.00 98.69 104 LEU A CA 1
ATOM 866 C C . LEU A 1 104 ? -3.128 5.375 -9.942 1.00 98.69 104 LEU A C 1
ATOM 868 O O . LEU A 1 104 ? -4.134 4.771 -10.316 1.00 98.69 104 LEU A O 1
ATOM 872 N N . ALA A 1 105 ? -3.143 6.251 -8.935 1.00 98.31 105 ALA A N 1
ATOM 873 C CA . ALA A 1 105 ? -4.295 6.455 -8.067 1.00 98.31 105 ALA A CA 1
ATOM 874 C C . ALA A 1 105 ? -5.519 7.008 -8.817 1.00 98.31 105 ALA A C 1
ATOM 876 O O . ALA A 1 105 ? -6.623 6.488 -8.679 1.00 98.31 105 ALA A O 1
ATOM 877 N N . THR A 1 106 ? -5.325 8.033 -9.651 1.00 98.19 106 THR A N 1
ATOM 878 C CA . THR A 1 106 ? -6.419 8.707 -10.377 1.00 98.19 106 THR A CA 1
ATOM 879 C C . THR A 1 106 ? -6.968 7.897 -11.544 1.00 98.19 106 THR A C 1
ATOM 881 O O . THR A 1 106 ? -8.098 8.130 -11.964 1.00 98.19 106 THR A O 1
ATOM 884 N N . THR A 1 107 ? -6.195 6.942 -12.067 1.00 98.19 107 THR A N 1
ATOM 885 C CA . THR A 1 107 ? -6.609 6.134 -13.220 1.00 98.19 107 THR A CA 1
ATOM 886 C C . THR A 1 107 ? -6.943 4.684 -12.883 1.00 98.19 107 THR A C 1
ATOM 888 O O . THR A 1 107 ? -7.202 3.898 -13.792 1.00 98.19 107 THR A O 1
ATOM 891 N N . GLY A 1 108 ? -6.955 4.321 -11.595 1.00 97.94 108 GLY A N 1
ATOM 892 C CA . GLY A 1 108 ? -7.265 2.959 -11.155 1.00 97.94 108 GLY A CA 1
ATOM 893 C C . GLY A 1 108 ? -6.220 1.932 -11.592 1.00 97.94 108 GLY A C 1
ATOM 894 O O . GLY A 1 108 ? -6.560 0.774 -11.822 1.00 97.94 108 GLY A O 1
ATOM 895 N N . ARG A 1 109 ? -4.961 2.361 -11.745 1.00 98.56 109 ARG A N 1
ATOM 896 C CA . ARG A 1 109 ? -3.847 1.503 -12.159 1.00 98.56 109 ARG A CA 1
ATOM 897 C C . ARG A 1 109 ? -2.968 1.109 -10.988 1.00 98.56 109 ARG A C 1
ATOM 899 O O . ARG A 1 109 ? -2.905 1.811 -9.980 1.00 98.56 109 ARG A O 1
ATOM 906 N N . TYR A 1 110 ? -2.251 0.005 -11.156 1.00 98.69 110 TYR A N 1
ATOM 907 C CA . TYR A 1 110 ? -1.442 -0.605 -10.113 1.00 98.69 110 TYR A CA 1
ATOM 908 C C . TYR A 1 110 ? -0.033 -0.923 -10.594 1.00 98.69 110 TYR A C 1
ATOM 910 O O . TYR A 1 110 ? 0.221 -1.209 -11.766 1.00 98.69 110 TYR A O 1
ATOM 918 N N . PHE A 1 111 ? 0.883 -0.902 -9.638 1.00 98.38 111 PHE A N 1
ATOM 919 C CA . PHE A 1 111 ? 2.187 -1.520 -9.750 1.00 98.38 111 PHE A CA 1
ATOM 920 C C . PHE A 1 111 ? 2.120 -2.913 -9.117 1.00 98.38 111 PHE A C 1
ATOM 922 O O . PHE A 1 111 ? 1.547 -3.087 -8.036 1.00 98.38 111 PHE A O 1
ATOM 929 N N . VAL A 1 112 ? 2.713 -3.904 -9.776 1.00 98.62 112 VAL A N 1
ATOM 930 C CA . VAL A 1 112 ? 2.833 -5.266 -9.246 1.00 98.62 112 VAL A CA 1
ATOM 931 C C . VAL A 1 112 ? 4.112 -5.369 -8.442 1.00 98.62 112 VAL A C 1
ATOM 933 O O . VAL A 1 112 ? 5.182 -4.997 -8.914 1.00 98.62 112 VAL A O 1
ATOM 936 N N . PHE A 1 113 ? 4.030 -5.935 -7.249 1.00 98.56 113 PHE A N 1
ATOM 937 C CA . PHE A 1 113 ? 5.182 -6.166 -6.395 1.00 98.56 113 PHE A CA 1
ATOM 938 C C . PHE A 1 113 ? 5.339 -7.645 -6.073 1.00 98.56 113 PHE A C 1
ATOM 940 O O . PHE A 1 113 ? 4.350 -8.306 -5.754 1.00 98.56 113 PHE A O 1
ATOM 947 N N . PRO A 1 114 ? 6.568 -8.181 -6.083 1.00 97.94 114 PRO A N 1
ATOM 948 C CA . PRO A 1 114 ? 6.820 -9.516 -5.589 1.00 97.94 114 PRO A CA 1
ATOM 949 C C . PRO A 1 114 ? 6.780 -9.535 -4.060 1.00 97.94 114 PRO A C 1
ATOM 951 O O . PRO A 1 114 ? 7.195 -8.589 -3.388 1.00 97.94 114 PRO A O 1
ATOM 954 N N . ARG A 1 115 ? 6.346 -10.660 -3.491 1.00 97.06 115 ARG A N 1
ATOM 955 C CA . ARG A 1 115 ? 6.412 -10.900 -2.039 1.00 97.06 115 ARG A CA 1
ATOM 956 C C . ARG A 1 115 ? 7.843 -11.117 -1.540 1.00 97.06 115 ARG A C 1
ATOM 958 O O . ARG A 1 115 ? 8.144 -10.834 -0.383 1.00 97.06 115 ARG A O 1
ATOM 965 N N . HIS A 1 116 ? 8.723 -11.603 -2.414 1.00 96.50 116 HIS A N 1
ATOM 966 C CA . HIS A 1 116 ? 10.141 -11.824 -2.141 1.00 96.50 116 HIS A CA 1
ATOM 967 C C . HIS A 1 116 ? 11.001 -11.050 -3.133 1.00 96.50 116 HIS A C 1
ATOM 969 O O . HIS A 1 116 ? 10.711 -11.015 -4.323 1.00 96.50 116 HIS A O 1
ATOM 975 N N . SER A 1 117 ? 12.062 -10.416 -2.642 1.00 97.12 117 SER A N 1
ATOM 976 C CA . SER A 1 117 ? 12.819 -9.471 -3.454 1.00 97.12 117 SER A CA 1
ATOM 977 C C . SER A 1 117 ? 13.744 -10.164 -4.449 1.00 97.12 117 SER A C 1
ATOM 979 O O . SER A 1 117 ? 14.345 -11.185 -4.128 1.00 97.12 117 SER A O 1
ATOM 981 N N . PHE A 1 118 ? 13.945 -9.573 -5.623 1.00 96.81 118 PHE A N 1
ATOM 982 C CA . PHE A 1 118 ? 14.952 -10.002 -6.601 1.00 96.81 118 PHE A CA 1
ATOM 983 C C . PHE A 1 118 ? 16.070 -8.973 -6.793 1.00 96.81 118 PHE A C 1
ATOM 985 O O . PHE A 1 118 ? 17.104 -9.299 -7.372 1.00 96.81 118 PHE A O 1
ATOM 992 N N . CYS A 1 119 ? 15.907 -7.764 -6.257 1.00 95.50 119 CYS A N 1
ATOM 993 C CA . CYS A 1 119 ? 16.961 -6.762 -6.117 1.00 95.50 119 CYS A CA 1
ATOM 994 C C . CYS A 1 119 ? 16.944 -6.126 -4.719 1.00 95.50 119 CYS A C 1
ATOM 996 O O . CYS A 1 119 ? 15.951 -6.189 -3.994 1.00 95.50 119 CYS A O 1
ATOM 998 N N . THR A 1 120 ? 18.054 -5.521 -4.312 1.00 93.88 120 THR A N 1
ATOM 999 C CA . THR A 1 120 ? 18.199 -4.862 -3.007 1.00 93.88 120 THR A CA 1
ATOM 1000 C C . THR A 1 120 ? 18.931 -3.542 -3.191 1.00 93.88 120 THR A C 1
ATOM 1002 O O . THR A 1 120 ? 19.680 -3.387 -4.157 1.00 93.88 120 THR A O 1
ATOM 1005 N N . ASN A 1 121 ? 18.707 -2.594 -2.287 1.00 91.38 121 ASN A N 1
ATOM 1006 C CA . ASN A 1 121 ? 19.394 -1.313 -2.293 1.00 91.38 121 ASN A CA 1
ATOM 1007 C C . ASN A 1 121 ? 20.411 -1.278 -1.151 1.00 91.38 121 ASN A C 1
ATOM 1009 O O . ASN A 1 121 ? 20.051 -1.442 0.014 1.00 91.38 121 ASN A O 1
ATOM 1013 N N . PHE A 1 122 ? 21.680 -1.064 -1.498 1.00 88.44 122 PHE A N 1
ATOM 1014 C CA . PHE A 1 122 ? 22.781 -0.968 -0.539 1.00 88.44 122 PHE A CA 1
ATOM 1015 C C . PHE A 1 122 ? 22.784 0.349 0.247 1.00 88.44 122 PHE A C 1
ATOM 1017 O O . PHE A 1 122 ? 23.464 0.445 1.265 1.00 88.44 122 PHE A O 1
ATOM 1024 N N . GLY A 1 123 ? 21.960 1.313 -0.174 1.00 83.12 123 GLY A N 1
ATOM 1025 C CA . GLY A 1 123 ? 21.738 2.576 0.511 1.00 83.12 123 GLY A CA 1
ATOM 1026 C C . GLY A 1 123 ? 22.995 3.424 0.562 1.00 83.12 123 GLY A C 1
ATOM 1027 O O . GLY A 1 123 ? 23.235 4.057 1.584 1.00 83.12 123 GLY A O 1
ATOM 1028 N N . ASP A 1 124 ? 23.800 3.392 -0.499 1.00 81.19 124 ASP A N 1
ATOM 1029 C CA . ASP A 1 124 ? 25.051 4.137 -0.595 1.00 81.19 124 ASP A CA 1
ATOM 1030 C C . ASP A 1 124 ? 24.818 5.648 -0.446 1.00 81.19 124 ASP A C 1
ATOM 1032 O O . ASP A 1 124 ? 23.748 6.177 -0.763 1.00 81.19 124 ASP A O 1
ATOM 1036 N N . ALA A 1 125 ? 25.832 6.353 0.061 1.00 80.19 125 ALA A N 1
ATOM 1037 C CA . ALA A 1 125 ? 25.761 7.802 0.204 1.00 80.19 125 ALA A CA 1
ATOM 1038 C C . ALA A 1 125 ? 25.645 8.477 -1.175 1.00 80.19 125 ALA A C 1
ATOM 1040 O O . ALA A 1 125 ? 26.337 8.108 -2.123 1.00 80.19 125 ALA A O 1
ATOM 1041 N N . GLY A 1 126 ? 24.782 9.483 -1.278 1.00 78.31 126 GLY A N 1
ATOM 1042 C CA . GLY A 1 126 ? 24.468 10.164 -2.531 1.00 78.31 126 GLY A CA 1
ATOM 1043 C C . GLY A 1 126 ? 23.455 11.286 -2.324 1.00 78.31 126 GLY A C 1
ATOM 1044 O O . GLY A 1 126 ? 23.279 11.770 -1.208 1.00 78.31 126 GLY A O 1
ATOM 1045 N N . THR A 1 127 ? 22.752 11.677 -3.389 1.00 70.88 127 THR A N 1
ATOM 1046 C CA . THR A 1 127 ? 21.827 12.829 -3.411 1.00 70.88 127 THR A CA 1
ATOM 1047 C C . THR A 1 127 ? 20.787 12.818 -2.285 1.00 70.88 127 THR A C 1
ATOM 1049 O O . THR A 1 127 ? 20.438 13.873 -1.766 1.00 70.88 127 THR A O 1
ATOM 1052 N N . HIS A 1 128 ? 20.323 11.636 -1.868 1.00 68.25 128 HIS A N 1
ATOM 1053 C CA . HIS A 1 128 ? 19.290 11.493 -0.835 1.00 68.25 128 HIS A CA 1
ATOM 1054 C C . HIS A 1 128 ? 19.829 11.097 0.549 1.00 68.25 128 HIS A C 1
ATOM 1056 O O . HIS A 1 128 ? 19.129 11.271 1.545 1.00 68.25 128 HIS A O 1
ATOM 1062 N N . PHE A 1 129 ? 21.061 10.581 0.642 1.00 67.75 129 PHE A N 1
ATOM 1063 C CA . PHE A 1 129 ? 21.637 10.102 1.902 1.00 67.75 129 PHE A CA 1
ATOM 1064 C C . PHE A 1 129 ? 23.047 10.646 2.100 1.00 67.75 129 PHE A C 1
ATOM 1066 O O . PHE A 1 129 ? 23.974 10.299 1.374 1.00 67.75 129 PHE A O 1
ATOM 1073 N N . SER A 1 130 ? 23.236 11.441 3.153 1.00 73.44 130 SER A N 1
ATOM 1074 C CA . SER A 1 130 ? 24.560 11.944 3.543 1.00 73.44 130 SER A CA 1
ATOM 1075 C C . SER A 1 130 ? 25.487 10.850 4.087 1.00 73.44 130 SER A C 1
ATOM 1077 O O . SER A 1 130 ? 26.694 11.059 4.202 1.00 73.44 130 SER A O 1
ATOM 1079 N N . ARG A 1 131 ? 24.932 9.684 4.446 1.00 78.31 131 ARG A N 1
ATOM 1080 C CA . ARG A 1 131 ? 25.648 8.502 4.939 1.00 78.31 131 ARG A CA 1
ATOM 1081 C C . ARG A 1 131 ? 24.975 7.237 4.434 1.00 78.31 131 ARG A C 1
ATOM 1083 O O . ARG A 1 131 ? 23.755 7.217 4.293 1.00 78.31 131 ARG A O 1
ATOM 1090 N N . ALA A 1 132 ? 25.766 6.184 4.247 1.00 83.44 132 ALA A N 1
ATOM 1091 C CA . ALA A 1 132 ? 25.227 4.891 3.862 1.00 83.44 132 ALA A CA 1
ATOM 1092 C C . ALA A 1 132 ? 24.219 4.371 4.905 1.00 83.44 132 ALA A C 1
ATOM 1094 O O . ALA A 1 132 ? 24.424 4.543 6.112 1.00 83.44 132 ALA A O 1
ATOM 1095 N N . THR A 1 133 ? 23.140 3.732 4.452 1.00 85.50 133 THR A N 1
ATOM 1096 C CA . THR A 1 133 ? 22.090 3.199 5.327 1.00 85.50 133 THR A CA 1
ATOM 1097 C C . THR A 1 133 ? 21.640 1.799 4.905 1.00 85.50 133 THR A C 1
ATOM 1099 O O . THR A 1 133 ? 21.225 1.600 3.766 1.00 85.50 133 THR A O 1
ATOM 1102 N N . PRO A 1 134 ? 21.621 0.812 5.821 1.00 86.81 134 PRO A N 1
ATOM 1103 C CA . PRO A 1 134 ? 21.124 -0.524 5.509 1.00 86.81 134 PRO A CA 1
ATOM 1104 C C . PRO A 1 134 ? 19.589 -0.597 5.491 1.00 86.81 134 PRO A C 1
ATOM 1106 O O . PRO A 1 134 ? 19.038 -1.667 5.260 1.00 86.81 134 PRO A O 1
ATOM 1109 N N . PHE A 1 135 ? 18.877 0.506 5.760 1.00 88.25 135 PHE A N 1
ATOM 1110 C CA . PHE A 1 135 ? 17.418 0.512 5.912 1.00 88.25 135 PHE A CA 1
ATOM 1111 C C . PHE A 1 135 ? 16.686 -0.067 4.692 1.00 88.25 135 PHE A C 1
ATOM 1113 O O . PHE A 1 135 ? 15.683 -0.751 4.843 1.00 88.25 135 PHE A O 1
ATOM 1120 N N . PHE A 1 136 ? 17.200 0.151 3.482 1.00 88.69 136 PHE A N 1
ATOM 1121 C CA . PHE A 1 136 ? 16.559 -0.327 2.254 1.00 88.69 136 PHE A CA 1
ATOM 1122 C C . PHE A 1 136 ? 16.982 -1.740 1.840 1.00 88.69 136 PHE A C 1
ATOM 1124 O O . PHE A 1 136 ? 16.502 -2.242 0.821 1.00 88.69 136 PHE A O 1
ATOM 1131 N N . GLN A 1 137 ? 17.857 -2.394 2.609 1.00 92.75 137 GLN A N 1
ATOM 1132 C CA . GLN A 1 137 ? 18.277 -3.749 2.298 1.00 92.75 137 GLN A CA 1
ATOM 1133 C C . GLN A 1 137 ? 17.168 -4.753 2.604 1.00 92.75 137 GLN A C 1
ATOM 1135 O O . GLN A 1 137 ? 16.564 -4.755 3.677 1.00 92.75 137 GLN A O 1
ATOM 1140 N N . VAL A 1 138 ? 16.950 -5.662 1.659 1.00 93.50 138 VAL A N 1
ATOM 1141 C CA . VAL A 1 138 ? 15.981 -6.751 1.773 1.00 93.50 138 VAL A CA 1
ATOM 1142 C C . VAL A 1 138 ? 16.616 -8.084 1.379 1.00 93.50 138 VAL A C 1
ATOM 1144 O O . VAL A 1 138 ? 17.519 -8.113 0.536 1.00 93.50 138 VAL A O 1
ATOM 1147 N N . PRO A 1 139 ? 16.161 -9.207 1.966 1.00 94.81 139 PRO A N 1
ATOM 1148 C CA . PRO A 1 139 ? 16.612 -10.525 1.547 1.00 94.81 139 PRO A CA 1
ATOM 1149 C C . PRO A 1 139 ? 16.193 -10.806 0.100 1.00 94.81 139 PRO A C 1
ATOM 1151 O O . PRO A 1 139 ? 15.068 -10.507 -0.308 1.00 94.81 139 PRO A O 1
ATOM 1154 N N . LEU A 1 140 ? 17.105 -11.414 -0.660 1.00 96.19 140 LEU A N 1
ATOM 1155 C CA . LEU A 1 140 ? 16.878 -11.795 -2.052 1.00 96.19 140 LEU A CA 1
ATOM 1156 C C . LEU A 1 140 ? 16.398 -13.246 -2.160 1.00 96.19 140 LEU A C 1
ATOM 1158 O O . LEU A 1 140 ? 16.955 -14.139 -1.519 1.00 96.19 140 LEU A O 1
ATOM 1162 N N . GLN A 1 141 ? 15.415 -13.492 -3.026 1.00 96.06 141 GLN A N 1
ATOM 1163 C CA . GLN A 1 141 ? 14.969 -14.826 -3.413 1.00 96.06 141 GLN A CA 1
ATOM 1164 C C . GLN A 1 141 ? 16.076 -15.530 -4.207 1.00 96.06 141 GLN A C 1
ATOM 1166 O O . GLN A 1 141 ? 16.273 -15.279 -5.398 1.00 96.06 141 GLN A O 1
ATOM 1171 N N . GLN A 1 142 ? 16.781 -16.446 -3.545 1.00 93.81 142 GLN A N 1
ATOM 1172 C CA . GLN A 1 142 ? 17.921 -17.160 -4.130 1.00 93.81 142 GLN A CA 1
ATOM 1173 C C . GLN A 1 142 ? 17.502 -18.273 -5.097 1.00 93.81 142 GLN A C 1
ATOM 1175 O O . GLN A 1 142 ? 18.184 -18.524 -6.086 1.00 93.81 142 GLN A O 1
ATOM 1180 N N . HIS A 1 143 ? 16.370 -18.934 -4.840 1.00 94.00 143 HIS A N 1
ATOM 1181 C CA . HIS A 1 143 ? 15.942 -20.091 -5.624 1.00 94.00 143 HIS A CA 1
ATOM 1182 C C . HIS A 1 143 ? 14.425 -20.108 -5.814 1.00 94.00 143 HIS A C 1
ATOM 1184 O O . HIS A 1 143 ? 13.684 -20.276 -4.850 1.00 94.00 143 HIS A O 1
ATOM 1190 N N . LYS A 1 144 ? 13.972 -19.886 -7.051 1.00 94.88 144 LYS A N 1
ATOM 1191 C CA . LYS A 1 144 ? 12.592 -20.054 -7.531 1.00 94.88 144 LYS A CA 1
ATOM 1192 C C . LYS A 1 144 ? 12.601 -19.857 -9.047 1.00 94.88 144 LYS A C 1
ATOM 1194 O O . LYS A 1 144 ? 13.187 -18.876 -9.511 1.00 94.88 144 LYS A O 1
ATOM 1199 N N . ASN A 1 145 ? 11.992 -20.784 -9.784 1.00 92.19 145 ASN A N 1
ATOM 1200 C CA . ASN A 1 145 ? 11.974 -20.771 -11.251 1.00 92.19 145 ASN A CA 1
ATOM 1201 C C . ASN A 1 145 ? 10.567 -20.593 -11.832 1.00 92.19 145 ASN A C 1
ATOM 1203 O O . ASN A 1 145 ? 10.452 -20.132 -12.961 1.00 92.19 145 ASN A O 1
ATOM 1207 N N . GLU A 1 146 ? 9.526 -20.920 -11.072 1.00 96.69 146 GLU A N 1
ATOM 1208 C CA . GLU A 1 146 ? 8.121 -20.812 -11.471 1.00 96.69 146 GLU A CA 1
ATOM 1209 C C . GLU A 1 146 ? 7.396 -19.930 -10.463 1.00 96.69 146 GLU A C 1
ATOM 1211 O O . GLU A 1 146 ? 7.618 -20.069 -9.256 1.00 96.69 146 GLU A O 1
ATOM 1216 N N . PHE A 1 147 ? 6.568 -19.010 -10.953 1.00 98.06 147 PHE A N 1
ATOM 1217 C CA . PHE A 1 147 ? 5.844 -18.052 -10.124 1.00 98.06 147 PHE A CA 1
ATOM 1218 C C . PHE A 1 147 ? 4.341 -18.202 -10.319 1.00 98.06 147 PHE A C 1
ATOM 1220 O O . PHE A 1 147 ? 3.855 -18.275 -11.446 1.00 98.06 147 PHE A O 1
ATOM 1227 N N . VAL A 1 148 ? 3.604 -18.208 -9.212 1.00 98.31 148 VAL A N 1
ATOM 1228 C CA . VAL A 1 148 ? 2.145 -18.149 -9.220 1.00 98.31 148 VAL A CA 1
ATOM 1229 C C . VAL A 1 148 ? 1.757 -16.682 -9.326 1.00 98.31 148 VAL A C 1
ATOM 1231 O O . VAL A 1 148 ? 1.804 -15.936 -8.350 1.00 98.31 148 VAL A O 1
ATOM 1234 N N . LEU A 1 149 ? 1.429 -16.244 -10.535 1.00 98.44 149 LEU A N 1
ATOM 1235 C CA . LEU A 1 149 ? 1.009 -14.876 -10.815 1.00 98.44 149 LEU A CA 1
ATOM 1236 C C . LEU A 1 149 ? -0.511 -14.875 -10.930 1.00 98.44 149 LEU A C 1
ATOM 1238 O O . LEU A 1 149 ? -1.068 -15.535 -11.806 1.00 98.44 149 LEU A O 1
ATOM 1242 N N . LEU A 1 150 ? -1.170 -14.222 -9.976 1.00 98.31 150 LEU A N 1
ATOM 1243 C CA . LEU A 1 150 ? -2.623 -14.124 -9.958 1.00 98.31 150 LEU A CA 1
ATOM 1244 C C . LEU A 1 150 ? -3.058 -12.900 -10.751 1.00 98.31 150 LEU A C 1
ATOM 1246 O O . LEU A 1 150 ? -2.473 -11.831 -10.609 1.00 98.31 150 LEU A O 1
ATOM 1250 N N . GLU A 1 151 ? -4.161 -13.024 -11.480 1.00 97.38 151 GLU A N 1
ATOM 1251 C CA . GLU A 1 151 ? -4.889 -11.850 -11.946 1.00 97.38 151 GLU A CA 1
ATOM 1252 C C . GLU A 1 151 ? -5.342 -11.005 -10.749 1.00 97.38 151 GLU A C 1
ATOM 1254 O O . GLU A 1 151 ? -5.675 -11.532 -9.679 1.00 97.38 151 GLU A O 1
ATOM 1259 N N . MET A 1 152 ? -5.416 -9.686 -10.938 1.00 95.94 152 MET A N 1
ATOM 1260 C CA . MET A 1 152 ? -5.782 -8.765 -9.863 1.00 95.94 152 MET A CA 1
ATOM 1261 C C . MET A 1 152 ? -7.137 -9.129 -9.234 1.00 95.94 152 MET A C 1
ATOM 1263 O O . MET A 1 152 ? -7.263 -9.126 -8.014 1.00 95.94 152 MET A O 1
ATOM 1267 N N . ALA A 1 153 ? -8.131 -9.536 -10.031 1.00 95.62 153 ALA A N 1
ATOM 1268 C CA . ALA A 1 153 ? -9.447 -9.937 -9.528 1.00 95.62 153 ALA A CA 1
ATOM 1269 C C . ALA A 1 153 ? -9.399 -11.140 -8.560 1.00 95.62 153 ALA A C 1
ATOM 1271 O O . ALA A 1 153 ? -10.199 -11.201 -7.621 1.00 95.62 153 ALA A O 1
ATOM 1272 N N . ALA A 1 154 ? -8.449 -12.061 -8.755 1.00 97.06 154 ALA A N 1
ATOM 1273 C CA . ALA A 1 154 ? -8.262 -13.252 -7.929 1.00 97.06 154 ALA A CA 1
ATOM 1274 C C . ALA A 1 154 ? -7.399 -12.998 -6.678 1.00 97.06 154 ALA A C 1
ATOM 1276 O O . ALA A 1 154 ? -7.455 -13.779 -5.728 1.00 97.06 154 ALA A O 1
ATOM 1277 N N . SER A 1 155 ? -6.615 -11.917 -6.649 1.00 98.06 155 SER A N 1
ATOM 1278 C CA . SER A 1 155 ? -5.760 -11.590 -5.507 1.00 98.06 155 SER A CA 1
ATOM 1279 C C . SER A 1 155 ? -6.538 -10.944 -4.364 1.00 98.06 155 SER A C 1
ATOM 1281 O O . SER A 1 155 ? -7.483 -10.181 -4.575 1.00 98.06 155 SER A O 1
ATOM 1283 N N . ILE A 1 156 ? -6.106 -11.210 -3.130 1.00 97.94 156 ILE A N 1
ATOM 1284 C CA . ILE A 1 156 ? -6.584 -10.518 -1.922 1.00 97.94 156 ILE A CA 1
ATOM 1285 C C . ILE A 1 156 ? -5.583 -9.465 -1.428 1.00 97.94 156 ILE A C 1
ATOM 1287 O O . ILE A 1 156 ? -5.764 -8.889 -0.364 1.00 97.94 156 ILE A O 1
ATOM 1291 N N . ALA A 1 157 ? -4.512 -9.210 -2.171 1.00 98.25 157 ALA A N 1
ATOM 1292 C CA . ALA A 1 157 ? -3.441 -8.308 -1.778 1.00 98.25 157 ALA A CA 1
ATOM 1293 C C . ALA A 1 157 ? -3.425 -7.078 -2.697 1.00 98.25 157 ALA A C 1
ATOM 1295 O O . ALA A 1 157 ? -2.467 -6.846 -3.429 1.00 98.25 157 ALA A O 1
ATOM 1296 N N . ILE A 1 158 ? -4.517 -6.310 -2.682 1.00 98.62 158 ILE A N 1
ATOM 1297 C CA . ILE A 1 158 ? -4.697 -5.109 -3.511 1.00 98.62 158 ILE A CA 1
ATOM 1298 C C . ILE A 1 158 ? -4.798 -3.897 -2.593 1.00 98.62 158 ILE A C 1
ATOM 1300 O O . ILE A 1 158 ? -5.676 -3.844 -1.729 1.00 98.62 158 ILE A O 1
ATOM 1304 N N . TYR A 1 159 ? -3.912 -2.930 -2.797 1.00 98.62 159 TYR A N 1
ATOM 1305 C CA . TYR A 1 159 ? -3.733 -1.782 -1.920 1.00 98.62 159 TYR A CA 1
ATOM 1306 C C . TYR A 1 159 ? -3.803 -0.472 -2.696 1.00 98.62 159 TYR A C 1
ATOM 1308 O O . TYR A 1 159 ? -3.306 -0.366 -3.820 1.00 98.62 159 TYR A O 1
ATOM 1316 N N . ASP A 1 160 ? -4.413 0.534 -2.086 1.00 98.25 160 ASP A N 1
ATOM 1317 C CA . ASP A 1 160 ? -4.480 1.874 -2.657 1.00 98.25 160 ASP A CA 1
ATOM 1318 C C . ASP A 1 160 ? -3.174 2.664 -2.455 1.00 98.25 160 ASP A C 1
ATOM 1320 O O . ASP A 1 160 ? -2.188 2.183 -1.890 1.00 98.25 160 ASP A O 1
ATOM 1324 N N . SER A 1 161 ? -3.164 3.911 -2.916 1.00 98.12 161 SER A N 1
ATOM 1325 C CA . SER A 1 161 ? -2.027 4.831 -2.798 1.00 98.12 161 SER A CA 1
ATOM 1326 C C . SER A 1 161 ? -1.671 5.209 -1.354 1.00 98.12 161 SER A C 1
ATOM 1328 O O . SER A 1 161 ? -0.657 5.860 -1.137 1.00 98.12 161 SER A O 1
ATOM 1330 N N . PHE A 1 162 ? -2.468 4.810 -0.360 1.00 98.00 162 PHE A N 1
ATOM 1331 C CA . PHE A 1 162 ? -2.233 5.042 1.065 1.00 98.00 162 PHE A CA 1
ATOM 1332 C C . PHE A 1 162 ? -1.743 3.786 1.795 1.00 98.00 162 PHE A C 1
ATOM 1334 O O . PHE A 1 162 ? -1.557 3.832 3.012 1.00 98.00 162 PHE A O 1
ATOM 1341 N N . PHE A 1 163 ? -1.468 2.699 1.058 1.00 97.88 163 PHE A N 1
ATOM 1342 C CA . PHE A 1 163 ? -1.156 1.367 1.593 1.00 97.88 163 PHE A CA 1
ATOM 1343 C C . PHE A 1 163 ? -2.324 0.759 2.386 1.00 97.88 163 PHE A C 1
ATOM 1345 O O . PHE A 1 163 ? -2.120 -0.098 3.250 1.00 97.88 163 PHE A O 1
ATOM 1352 N N . GLU A 1 164 ? -3.549 1.195 2.108 1.00 97.94 164 GLU A N 1
ATOM 1353 C CA . GLU A 1 164 ? -4.758 0.661 2.720 1.00 97.94 164 GLU A CA 1
ATOM 1354 C C . GLU A 1 164 ? -5.340 -0.433 1.819 1.00 97.94 164 GLU A C 1
ATOM 1356 O O . GLU A 1 164 ? -5.299 -0.330 0.589 1.00 97.94 164 GLU A O 1
ATOM 1361 N N . LEU A 1 165 ? -5.856 -1.511 2.417 1.00 98.38 165 LEU A N 1
ATOM 1362 C CA . LEU A 1 165 ? -6.471 -2.599 1.653 1.00 98.38 165 LEU A CA 1
ATOM 1363 C C . LEU A 1 165 ? -7.685 -2.066 0.877 1.00 98.38 165 LEU A C 1
ATOM 1365 O O . LEU A 1 165 ? -8.504 -1.325 1.425 1.00 98.38 165 LEU A O 1
ATOM 1369 N N . ALA A 1 166 ? -7.833 -2.469 -0.384 1.00 97.31 166 ALA A N 1
ATOM 1370 C CA . ALA A 1 166 ? -8.978 -2.071 -1.192 1.00 97.31 166 ALA A CA 1
ATOM 1371 C C . ALA A 1 166 ? -10.307 -2.483 -0.511 1.00 97.31 166 ALA A C 1
ATOM 1373 O O . ALA A 1 166 ? -10.454 -3.647 -0.116 1.00 97.31 166 ALA A O 1
ATOM 1374 N N . PRO A 1 167 ? -11.312 -1.586 -0.410 1.00 95.88 167 PRO A N 1
ATOM 1375 C CA . PRO A 1 167 ? -12.600 -1.901 0.216 1.00 95.88 167 PRO A CA 1
ATOM 1376 C C . PRO A 1 167 ? -13.298 -3.123 -0.388 1.00 95.88 167 PRO A C 1
ATOM 1378 O O . PRO A 1 167 ? -13.897 -3.918 0.334 1.00 95.88 167 PRO A O 1
ATOM 1381 N N . THR A 1 168 ? -13.184 -3.314 -1.705 1.00 95.25 168 THR A N 1
ATOM 1382 C CA . THR A 1 168 ? -13.722 -4.486 -2.410 1.00 95.25 168 THR A CA 1
ATOM 1383 C C . THR A 1 168 ? -13.116 -5.788 -1.895 1.00 95.25 168 THR A C 1
ATOM 1385 O O . THR A 1 168 ? -13.835 -6.760 -1.684 1.00 95.25 168 THR A O 1
ATOM 1388 N N . VAL A 1 169 ? -11.810 -5.804 -1.624 1.00 97.19 169 VAL A N 1
ATOM 1389 C CA . VAL A 1 169 ? -11.122 -6.964 -1.056 1.00 97.19 169 VAL A CA 1
ATOM 1390 C C . VAL A 1 169 ? -11.537 -7.191 0.391 1.00 97.19 169 VAL A C 1
ATOM 1392 O O . VAL A 1 169 ? -11.867 -8.325 0.738 1.00 97.19 169 VAL A O 1
ATOM 1395 N N . LEU A 1 170 ? -11.576 -6.132 1.212 1.00 96.25 170 LEU A N 1
ATOM 1396 C CA . LEU A 1 170 ? -12.024 -6.240 2.603 1.00 96.25 170 LEU A CA 1
ATOM 1397 C C . LEU A 1 170 ? -13.411 -6.881 2.671 1.00 96.25 170 LEU A C 1
ATOM 1399 O O . LEU A 1 170 ? -13.599 -7.829 3.420 1.00 96.25 170 LEU A O 1
ATOM 1403 N N . LYS A 1 171 ? -14.361 -6.422 1.851 1.00 95.31 171 LYS A N 1
ATOM 1404 C CA . LYS A 1 171 ? -15.736 -6.940 1.836 1.00 95.31 171 LYS A CA 1
ATOM 1405 C C . LYS A 1 171 ? -15.837 -8.414 1.437 1.00 95.31 171 LYS A C 1
ATOM 1407 O O . LYS A 1 171 ? -16.702 -9.110 1.955 1.00 95.31 171 LYS A O 1
ATOM 1412 N N . ARG A 1 172 ? -14.947 -8.919 0.571 1.00 94.56 172 ARG A N 1
ATOM 1413 C CA . ARG A 1 172 ? -14.881 -10.363 0.261 1.00 94.56 172 ARG A CA 1
ATOM 1414 C C . ARG A 1 172 ? -14.378 -11.187 1.446 1.00 94.56 172 ARG A C 1
ATOM 1416 O O . ARG A 1 172 ? -14.841 -12.303 1.641 1.00 94.56 172 ARG A O 1
ATOM 1423 N N . LEU A 1 173 ? -13.420 -10.652 2.206 1.00 95.50 173 LEU A N 1
ATOM 1424 C CA . LEU A 1 173 ? -12.824 -11.330 3.365 1.00 95.50 173 LEU A CA 1
ATOM 1425 C C . LEU A 1 173 ? -13.639 -11.154 4.653 1.00 95.50 173 LEU A C 1
ATOM 1427 O O . LEU A 1 173 ? -13.528 -11.969 5.560 1.00 95.50 173 LEU A O 1
ATOM 1431 N N . ALA A 1 174 ? -14.456 -10.106 4.725 1.00 95.50 174 ALA A N 1
ATOM 1432 C CA . ALA A 1 174 ? -15.300 -9.743 5.853 1.00 95.50 174 ALA A CA 1
ATOM 1433 C C . ALA A 1 174 ? -16.753 -9.528 5.377 1.00 95.50 174 ALA A C 1
ATOM 1435 O O . ALA A 1 174 ? -17.204 -8.385 5.290 1.00 95.50 174 ALA A O 1
ATOM 1436 N N . PRO A 1 175 ? -17.523 -10.594 5.076 1.00 94.06 175 PRO A N 1
ATOM 1437 C CA . PRO A 1 175 ? -18.859 -10.462 4.472 1.00 94.06 175 PRO A CA 1
ATOM 1438 C C . PRO A 1 175 ? -19.865 -9.651 5.305 1.00 94.06 175 PRO A C 1
ATOM 1440 O O . PRO A 1 175 ? -20.769 -9.022 4.768 1.00 94.06 175 PRO A O 1
ATOM 1443 N N . HIS A 1 176 ? -19.684 -9.586 6.624 1.00 94.12 176 HIS A N 1
ATOM 1444 C CA . HIS A 1 176 ? -20.501 -8.759 7.522 1.00 94.12 176 HIS A CA 1
ATOM 1445 C C . HIS A 1 176 ? -20.307 -7.240 7.312 1.00 94.12 176 HIS A C 1
ATOM 1447 O O . HIS A 1 176 ? -21.070 -6.447 7.856 1.00 94.12 176 HIS A O 1
ATOM 1453 N N . LEU A 1 177 ? -19.303 -6.831 6.527 1.00 95.38 177 LEU A N 1
ATOM 1454 C CA . LEU A 1 177 ? -19.056 -5.451 6.097 1.00 95.38 177 LEU A CA 1
ATOM 1455 C C . LEU A 1 177 ? -19.562 -5.150 4.680 1.00 95.38 177 LEU A C 1
ATOM 1457 O O . LEU A 1 177 ? -19.413 -4.022 4.207 1.00 95.38 177 LEU A O 1
ATOM 1461 N N . GLN A 1 178 ? -20.122 -6.138 3.977 1.00 95.31 178 GLN A N 1
ATOM 1462 C CA . GLN A 1 178 ? -20.427 -6.045 2.548 1.00 95.31 178 GLN A CA 1
ATOM 1463 C C . GLN A 1 178 ? -21.372 -4.881 2.210 1.00 95.31 178 GLN A C 1
ATOM 1465 O O . GLN A 1 178 ? -21.110 -4.135 1.260 1.00 95.31 178 GLN A O 1
ATOM 1470 N N . GLU A 1 179 ? -22.392 -4.672 3.043 1.00 95.88 179 GLU A N 1
ATOM 1471 C CA . GLU A 1 179 ? -23.428 -3.647 2.859 1.00 95.88 179 GLU A CA 1
ATOM 1472 C C . GLU A 1 179 ? -22.995 -2.234 3.281 1.00 95.88 179 GLU A C 1
ATOM 1474 O O . GLU A 1 179 ? -23.694 -1.264 3.003 1.00 95.88 179 GLU A O 1
ATOM 1479 N N . LEU A 1 180 ? -21.848 -2.078 3.950 1.00 96.69 180 LEU A N 1
ATOM 1480 C CA . LEU A 1 180 ? -21.409 -0.765 4.421 1.00 96.69 180 LEU A CA 1
ATOM 1481 C C . LEU A 1 180 ? -20.684 0.004 3.320 1.00 96.69 180 LEU A C 1
ATOM 1483 O O . LEU A 1 180 ? -19.726 -0.497 2.727 1.00 96.69 180 LEU A O 1
ATOM 1487 N N . ASP A 1 181 ? -21.068 1.254 3.093 1.00 96.88 181 ASP A N 1
ATOM 1488 C CA . ASP A 1 181 ? -20.232 2.196 2.354 1.00 96.88 181 ASP A CA 1
ATOM 1489 C C . ASP A 1 181 ? -19.044 2.615 3.232 1.00 96.88 181 ASP A C 1
ATOM 1491 O O . ASP A 1 181 ? -19.209 3.368 4.197 1.00 96.88 181 ASP A O 1
ATOM 1495 N N . LEU A 1 182 ? -17.858 2.063 2.951 1.00 96.62 182 LEU A N 1
ATOM 1496 C CA . LEU A 1 182 ? -16.687 2.214 3.811 1.00 96.62 182 LEU A CA 1
ATOM 1497 C C . LEU A 1 182 ? -15.391 2.509 3.060 1.00 96.62 182 LEU A C 1
ATOM 1499 O O . LEU A 1 182 ? -15.171 2.058 1.937 1.00 96.62 182 LEU A O 1
ATOM 1503 N N . THR A 1 183 ? -14.496 3.200 3.760 1.00 96.50 183 THR A N 1
ATOM 1504 C CA . THR A 1 183 ? -13.095 3.418 3.387 1.00 96.50 183 THR A CA 1
ATOM 1505 C C . THR A 1 183 ? -12.201 2.920 4.515 1.00 96.50 183 THR A C 1
ATOM 1507 O O . THR A 1 183 ? -12.552 3.029 5.691 1.00 96.50 183 THR A O 1
ATOM 1510 N N . LEU A 1 184 ? -11.030 2.390 4.173 1.00 97.38 184 LEU A N 1
ATOM 1511 C CA . LEU A 1 184 ? -10.004 2.049 5.153 1.00 97.38 184 LEU A CA 1
ATOM 1512 C C . LEU A 1 184 ? -9.046 3.223 5.351 1.00 97.38 184 LEU A C 1
ATOM 1514 O O . LEU A 1 184 ? -8.616 3.850 4.384 1.00 97.38 184 LEU A O 1
ATOM 1518 N N . ASP A 1 185 ? -8.724 3.502 6.606 1.00 97.19 185 ASP A N 1
ATOM 1519 C CA . ASP A 1 185 ? -7.717 4.466 7.046 1.00 97.19 185 ASP A CA 1
ATOM 1520 C C . ASP A 1 185 ? -7.097 3.949 8.356 1.00 97.19 185 ASP A C 1
ATOM 1522 O O . ASP A 1 185 ? -7.204 4.559 9.429 1.00 97.19 185 ASP A O 1
ATOM 1526 N N . VAL A 1 186 ? -6.526 2.739 8.301 1.00 96.38 186 VAL A N 1
ATOM 1527 C CA . VAL A 1 186 ? -6.024 2.036 9.491 1.00 96.38 186 VAL A CA 1
ATOM 1528 C C . VAL A 1 186 ? -4.697 2.614 9.970 1.00 96.38 186 VAL A C 1
ATOM 1530 O O . VAL A 1 186 ? -4.429 2.601 11.175 1.00 96.38 186 VAL A O 1
ATOM 1533 N N . HIS A 1 187 ? -3.899 3.175 9.058 1.00 94.88 187 HIS A N 1
ATOM 1534 C CA . HIS A 1 187 ? -2.677 3.910 9.383 1.00 94.88 187 HIS A CA 1
ATOM 1535 C C . HIS A 1 187 ? -2.938 5.392 9.688 1.00 94.88 187 HIS A C 1
ATOM 1537 O O . HIS A 1 187 ? -2.059 6.054 10.242 1.00 94.88 187 HIS A O 1
ATOM 1543 N N . VAL A 1 188 ? -4.148 5.891 9.406 1.00 94.94 188 VAL A N 1
ATOM 1544 C CA . VAL A 1 188 ? -4.579 7.274 9.667 1.00 94.94 188 VAL A CA 1
ATOM 1545 C C . VAL A 1 188 ? -3.689 8.295 8.958 1.00 94.94 188 VAL A C 1
ATOM 1547 O O . VAL A 1 188 ? -3.186 9.251 9.553 1.00 94.94 188 VAL A O 1
ATOM 1550 N N . THR A 1 189 ? -3.441 8.039 7.680 1.00 94.81 189 THR A N 1
ATOM 1551 C CA . THR A 1 189 ? -2.611 8.879 6.809 1.00 94.81 189 THR A CA 1
ATOM 1552 C C . THR A 1 189 ? -3.435 9.564 5.727 1.00 94.81 189 THR A C 1
ATOM 1554 O O . THR A 1 189 ? -2.940 10.493 5.088 1.00 94.81 189 THR A O 1
ATOM 1557 N N . LYS A 1 190 ? -4.697 9.157 5.529 1.00 96.25 190 LYS A N 1
ATOM 1558 C CA . LYS A 1 190 ? -5.589 9.802 4.568 1.00 96.25 190 LYS A CA 1
ATOM 1559 C C . LYS A 1 190 ? -6.061 11.162 5.087 1.00 96.25 190 LYS A C 1
ATOM 1561 O O . LYS A 1 190 ? -6.620 11.259 6.184 1.00 96.25 190 LYS A O 1
ATOM 1566 N N . PRO A 1 191 ? -5.904 12.230 4.290 1.00 94.88 191 PRO A N 1
ATOM 1567 C CA . PRO A 1 191 ? -6.545 13.504 4.552 1.00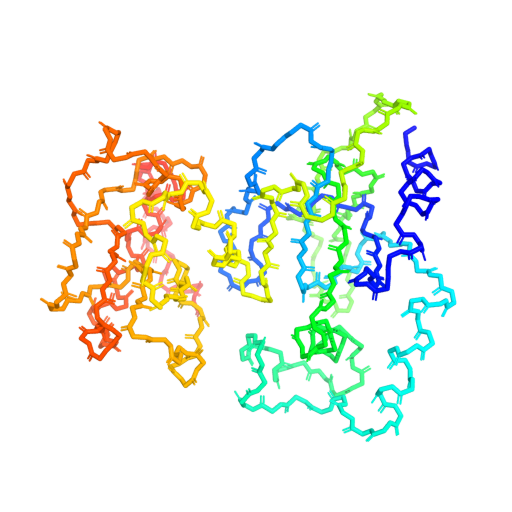 94.88 191 PRO A CA 1
ATOM 1568 C C . PRO A 1 191 ? -8.055 13.402 4.748 1.00 94.88 191 PRO A C 1
ATOM 1570 O O . PRO A 1 191 ? -8.755 12.605 4.124 1.00 94.88 191 PRO A O 1
ATOM 1573 N N . ALA A 1 192 ? -8.564 14.305 5.580 1.00 93.88 192 ALA A N 1
ATOM 1574 C CA . ALA A 1 192 ? -9.962 14.384 5.963 1.00 93.88 192 ALA A CA 1
ATOM 1575 C C . ALA A 1 192 ? -10.952 14.375 4.797 1.00 93.88 192 ALA A C 1
ATOM 1577 O O . ALA A 1 192 ? -11.977 13.700 4.872 1.00 93.88 192 ALA A O 1
ATOM 1578 N N . HIS A 1 193 ? -10.641 15.148 3.759 1.00 93.88 193 HIS A N 1
ATOM 1579 C CA . HIS A 1 193 ? -11.479 15.356 2.582 1.00 93.88 193 HIS A CA 1
ATOM 1580 C C . HIS A 1 193 ? -11.492 14.163 1.622 1.00 93.88 193 HIS A C 1
ATOM 1582 O O . HIS A 1 193 ? -12.366 14.100 0.761 1.00 93.88 193 HIS A O 1
ATOM 1588 N N . LEU A 1 194 ? -10.557 13.220 1.775 1.00 95.69 194 LEU A N 1
ATOM 1589 C CA . LEU A 1 194 ? -10.506 11.985 0.989 1.00 95.69 194 LEU A CA 1
ATOM 1590 C C . LEU A 1 194 ? -11.300 10.841 1.627 1.00 95.69 194 LEU A C 1
ATOM 1592 O O . LEU A 1 194 ? -11.571 9.840 0.971 1.00 95.69 194 LEU A O 1
ATOM 1596 N N . LEU A 1 195 ? -11.720 10.986 2.886 1.00 95.56 195 LEU A N 1
ATOM 1597 C CA . LEU A 1 195 ? -12.681 10.073 3.496 1.00 95.56 195 LEU A CA 1
ATOM 1598 C C . LEU A 1 195 ? -14.085 10.523 3.084 1.00 95.56 195 LEU A C 1
ATOM 1600 O O . LEU A 1 195 ? -14.656 11.423 3.700 1.00 95.56 195 LEU A O 1
ATOM 1604 N N . GLN A 1 196 ? -14.612 9.940 2.011 1.00 93.69 196 GLN A N 1
ATOM 1605 C CA . GLN A 1 196 ? -15.898 10.346 1.428 1.00 93.69 196 GLN A CA 1
ATOM 1606 C C . GLN A 1 196 ? -17.062 9.419 1.798 1.00 93.69 196 GLN A C 1
ATOM 1608 O O . GLN A 1 196 ? -18.215 9.804 1.637 1.00 93.69 196 GLN A O 1
ATOM 1613 N N . THR A 1 197 ? -16.765 8.237 2.336 1.00 97.19 197 THR A N 1
ATOM 1614 C CA . THR A 1 197 ? -17.759 7.212 2.669 1.00 97.19 197 THR A CA 1
ATOM 1615 C C . THR A 1 197 ? -18.430 7.452 4.022 1.00 97.19 197 THR A C 1
ATOM 1617 O O . THR A 1 197 ? -17.901 8.158 4.888 1.00 97.19 197 THR A O 1
ATOM 1620 N N . GLU A 1 198 ? -19.597 6.844 4.228 1.00 97.50 198 GLU A N 1
ATOM 1621 C CA . GLU A 1 198 ? -20.351 6.920 5.489 1.00 97.50 198 GLU A CA 1
ATOM 1622 C C . GLU A 1 198 ? -19.569 6.323 6.675 1.00 97.50 198 GLU A C 1
ATOM 1624 O O . GLU A 1 198 ? -19.506 6.905 7.765 1.00 97.50 198 GLU A O 1
ATOM 1629 N N . TRP A 1 199 ? -18.929 5.176 6.448 1.00 98.19 199 TRP A N 1
ATOM 1630 C CA . TRP A 1 199 ? -18.152 4.453 7.445 1.00 98.19 199 TRP A CA 1
ATOM 1631 C C . TRP A 1 199 ? -16.655 4.530 7.152 1.00 98.19 199 TRP A C 1
ATOM 1633 O O . TRP A 1 199 ? -16.214 4.587 6.002 1.00 98.19 199 TRP A O 1
ATOM 1643 N N . VAL A 1 200 ? -15.846 4.512 8.208 1.00 97.81 200 VAL A N 1
ATOM 1644 C CA . VAL A 1 200 ? -14.388 4.433 8.113 1.00 97.81 200 VAL A CA 1
ATOM 1645 C C . VAL A 1 200 ? -13.888 3.329 9.026 1.00 97.81 200 VAL A C 1
ATOM 1647 O O . VAL A 1 200 ? -14.224 3.276 10.210 1.00 97.81 200 VAL A O 1
ATOM 1650 N N . VAL A 1 201 ? -13.046 2.464 8.474 1.00 97.62 201 VAL A N 1
ATOM 1651 C CA . VAL A 1 201 ? -12.257 1.510 9.245 1.00 97.62 201 VAL A CA 1
ATOM 1652 C C . VAL A 1 201 ? -10.978 2.209 9.691 1.00 97.62 201 VAL A C 1
ATOM 1654 O O . VAL A 1 201 ? -10.127 2.517 8.861 1.00 97.62 201 VAL A O 1
ATOM 1657 N N . THR A 1 202 ? -10.837 2.502 10.983 1.00 97.25 202 THR A N 1
ATOM 1658 C CA . THR A 1 202 ? -9.756 3.371 11.473 1.00 97.25 202 THR A CA 1
ATOM 1659 C C . THR A 1 202 ? -9.230 2.983 12.851 1.00 97.25 202 THR A C 1
ATOM 1661 O O . THR A 1 202 ? -9.938 2.418 13.685 1.00 97.25 202 THR A O 1
ATOM 1664 N N . CYS A 1 203 ? -7.969 3.333 13.112 1.00 95.88 203 CYS A N 1
ATOM 1665 C CA . CYS A 1 203 ? -7.382 3.290 14.451 1.00 95.88 203 CYS A CA 1
ATOM 1666 C C . CYS A 1 203 ? -7.623 4.582 15.257 1.00 95.88 203 CYS A C 1
ATOM 1668 O O . CYS A 1 203 ? -7.215 4.654 16.422 1.00 95.88 203 CYS A O 1
ATOM 1670 N N . GLN A 1 204 ? -8.262 5.609 14.687 1.00 95.31 204 GLN A N 1
ATOM 1671 C CA . GLN A 1 204 ? -8.667 6.779 15.468 1.00 95.31 204 GLN A CA 1
ATOM 1672 C C . GLN A 1 204 ? -9.811 6.434 16.436 1.00 95.31 204 GLN A C 1
ATOM 1674 O O . GLN A 1 204 ? -10.699 5.648 16.100 1.00 95.31 204 GLN A O 1
ATOM 1679 N N . PRO A 1 205 ? -9.835 7.026 17.642 1.00 93.25 205 PRO A N 1
ATOM 1680 C CA . PRO A 1 205 ? -11.019 7.014 18.490 1.00 93.25 205 PRO A CA 1
ATOM 1681 C C . PRO A 1 205 ? -12.221 7.640 17.772 1.00 93.25 205 PRO A C 1
ATOM 1683 O O . PRO A 1 205 ? -12.084 8.659 17.097 1.00 93.25 205 PRO A O 1
ATOM 1686 N N . ALA A 1 206 ? -13.410 7.083 17.979 1.00 94.69 206 ALA A N 1
ATOM 1687 C CA . ALA A 1 206 ? -14.657 7.618 17.444 1.00 94.69 206 ALA A CA 1
ATOM 1688 C C . ALA A 1 206 ? -15.777 7.521 18.484 1.00 94.69 206 ALA A C 1
ATOM 1690 O O . ALA A 1 206 ? -15.710 6.681 19.383 1.00 94.69 206 ALA A O 1
ATOM 1691 N N . GLN A 1 207 ? -16.781 8.395 18.386 1.00 93.12 207 GLN A N 1
ATOM 1692 C CA . GLN A 1 207 ? -17.921 8.384 19.315 1.00 93.12 207 GLN A CA 1
ATOM 1693 C C . GLN A 1 207 ? -18.971 7.340 18.926 1.00 93.12 207 GLN A C 1
ATOM 1695 O O . GLN A 1 207 ? -19.567 6.723 19.803 1.00 93.12 207 GLN A O 1
ATOM 1700 N N . GLN A 1 208 ? -19.185 7.133 17.623 1.00 95.00 208 GLN A N 1
ATOM 1701 C CA . GLN A 1 208 ? -20.136 6.154 17.105 1.00 95.00 208 GLN A CA 1
ATOM 1702 C C . GLN A 1 208 ? -19.398 5.083 16.309 1.00 95.00 208 GLN A C 1
ATOM 1704 O O . GLN A 1 208 ? -18.900 5.316 15.206 1.00 95.00 208 GLN A O 1
ATOM 1709 N N . THR A 1 209 ? -19.346 3.887 16.883 1.00 95.88 209 THR A N 1
ATOM 1710 C CA . THR A 1 209 ? -18.722 2.707 16.284 1.00 95.88 209 THR A CA 1
ATOM 1711 C C . THR A 1 209 ? -19.751 1.603 16.141 1.00 95.88 209 THR A C 1
ATOM 1713 O O . THR A 1 209 ? -20.481 1.340 17.094 1.00 95.88 209 THR A O 1
ATOM 1716 N N . LEU A 1 210 ? -19.768 0.928 14.994 1.00 93.88 210 LEU A N 1
ATOM 1717 C CA . LEU A 1 210 ? -20.536 -0.302 14.823 1.00 93.88 210 LEU A CA 1
ATOM 1718 C C . LEU A 1 210 ? -19.935 -1.413 15.693 1.00 93.88 210 LEU A C 1
ATOM 1720 O O . LEU A 1 210 ? -20.641 -2.080 16.440 1.00 93.88 210 LEU A O 1
ATOM 1724 N N . TYR A 1 211 ? -18.611 -1.546 15.647 1.00 89.88 211 TYR A N 1
ATOM 1725 C CA . TYR A 1 211 ? -17.819 -2.328 16.591 1.00 89.88 211 TYR A CA 1
ATOM 1726 C C . TYR A 1 211 ? -16.372 -1.829 16.612 1.00 89.88 211 TYR A C 1
ATOM 1728 O O . TYR A 1 211 ? -15.915 -1.096 15.728 1.00 89.88 211 TYR A O 1
ATOM 1736 N N . SER A 1 212 ? -15.654 -2.221 17.661 1.00 92.81 212 SER A N 1
ATOM 1737 C CA . SER A 1 212 ? -14.239 -1.930 17.863 1.00 92.81 212 SER A CA 1
ATOM 1738 C C . SER A 1 212 ? -13.559 -3.203 18.342 1.00 92.81 212 SER A C 1
ATOM 1740 O O . SER A 1 212 ? -14.025 -3.835 19.294 1.00 92.81 212 SER A O 1
ATOM 1742 N N . VAL A 1 213 ? -12.488 -3.598 17.662 1.00 94.56 213 VAL A N 1
ATOM 1743 C CA . VAL A 1 213 ? -11.727 -4.816 17.949 1.00 94.56 213 VAL A CA 1
ATOM 1744 C C . VAL A 1 213 ? -10.317 -4.475 18.402 1.00 94.56 213 VAL A C 1
ATOM 1746 O O . VAL A 1 213 ? -9.747 -3.457 18.018 1.00 94.56 213 VAL A O 1
ATOM 1749 N N . THR A 1 214 ? -9.713 -5.328 19.217 1.00 92.88 214 THR A N 1
ATOM 1750 C CA . THR A 1 214 ? -8.299 -5.216 19.584 1.00 92.88 214 THR A CA 1
ATOM 1751 C C . THR A 1 214 ? -7.382 -5.516 18.390 1.00 92.88 214 THR A C 1
ATOM 1753 O O . THR A 1 214 ? -7.769 -6.191 17.443 1.00 92.88 214 THR A O 1
ATOM 1756 N N . LEU A 1 215 ? -6.146 -5.003 18.428 1.00 92.38 215 LEU A N 1
ATOM 1757 C CA . LEU A 1 215 ? -5.136 -5.227 17.387 1.00 92.38 215 LEU A CA 1
ATOM 1758 C C . LEU A 1 215 ? -4.248 -6.431 17.729 1.00 92.38 215 LEU A C 1
ATOM 1760 O O . LEU A 1 215 ? -3.167 -6.264 18.298 1.00 92.38 215 LEU A O 1
ATOM 1764 N N . GLN A 1 216 ? -4.691 -7.640 17.394 1.00 89.69 216 GLN A N 1
ATOM 1765 C CA . GLN A 1 216 ? -3.974 -8.882 17.714 1.00 89.69 216 GLN A CA 1
ATOM 1766 C C . GLN A 1 216 ? -3.428 -9.603 16.488 1.00 89.69 216 GLN A C 1
ATOM 1768 O O . GLN A 1 216 ? -2.309 -10.119 16.515 1.00 89.69 216 GLN A O 1
ATOM 1773 N N . GLN A 1 217 ? -4.193 -9.605 15.403 1.00 92.62 217 GLN A N 1
ATOM 1774 C CA . GLN A 1 217 ? -3.803 -10.206 14.139 1.00 92.62 217 GLN A CA 1
ATOM 1775 C C . GLN A 1 217 ? -2.927 -9.261 13.318 1.00 92.62 217 GLN A C 1
ATOM 1777 O O . GLN A 1 217 ? -2.945 -8.043 13.525 1.00 92.62 217 GLN A O 1
ATOM 1782 N N . ARG A 1 218 ? -2.147 -9.839 12.396 1.00 92.88 218 ARG A N 1
ATOM 1783 C CA . ARG A 1 218 ? -1.332 -9.102 11.426 1.00 92.88 218 ARG A CA 1
ATOM 1784 C C . ARG A 1 218 ? -1.589 -9.617 10.012 1.00 92.88 218 ARG A C 1
ATOM 1786 O O . ARG A 1 218 ? -1.539 -10.834 9.842 1.00 92.88 218 ARG A O 1
ATOM 1793 N N . PRO A 1 219 ? -1.733 -8.731 9.012 1.00 94.38 219 PRO A N 1
ATOM 1794 C CA . PRO A 1 219 ? -1.735 -7.258 9.099 1.00 94.38 219 PRO A CA 1
ATOM 1795 C C . PRO A 1 219 ? -2.989 -6.690 9.809 1.00 94.38 219 PRO A C 1
ATOM 1797 O O . PRO A 1 219 ? -3.808 -7.459 10.302 1.00 94.38 219 PRO A O 1
ATOM 1800 N N . ILE A 1 220 ? -3.085 -5.362 9.988 1.00 94.94 220 ILE A N 1
ATOM 1801 C CA . ILE A 1 220 ? -4.073 -4.730 10.901 1.00 94.94 220 ILE A CA 1
ATOM 1802 C C . ILE A 1 220 ? -5.507 -5.097 10.509 1.00 94.94 220 ILE A C 1
ATOM 1804 O O . ILE A 1 220 ? -6.314 -5.459 11.364 1.00 94.94 220 ILE A O 1
ATOM 1808 N N . GLU A 1 221 ? -5.794 -5.048 9.216 1.00 94.62 221 GLU A N 1
ATOM 1809 C CA . GLU A 1 221 ? -7.070 -5.382 8.598 1.00 94.62 221 GLU A CA 1
ATOM 1810 C C . GLU A 1 221 ? -7.551 -6.808 8.914 1.00 94.62 221 GLU A C 1
ATOM 1812 O O . GLU A 1 221 ? -8.757 -7.032 8.977 1.00 94.62 221 GLU A O 1
ATOM 1817 N N . ALA A 1 222 ? -6.644 -7.750 9.212 1.00 94.75 222 ALA A N 1
ATOM 1818 C CA . ALA A 1 222 ? -7.003 -9.138 9.513 1.00 94.75 222 ALA A CA 1
ATOM 1819 C C . ALA A 1 222 ? -7.860 -9.276 10.778 1.00 94.75 222 ALA A C 1
ATOM 1821 O O . ALA A 1 222 ? -8.678 -10.187 10.880 1.00 94.75 222 ALA A O 1
ATOM 1822 N N . ASN A 1 223 ? -7.773 -8.306 11.696 1.00 94.94 223 ASN A N 1
ATOM 1823 C CA . ASN A 1 223 ? -8.628 -8.253 12.885 1.00 94.94 223 ASN A CA 1
ATOM 1824 C C . ASN A 1 223 ? -10.126 -8.111 12.549 1.00 94.94 223 ASN A C 1
ATOM 1826 O O . ASN A 1 223 ? -10.950 -8.200 13.457 1.00 94.94 223 ASN A O 1
ATOM 1830 N N . LEU A 1 224 ? -10.479 -7.881 11.277 1.00 94.62 224 LEU A N 1
ATOM 1831 C CA . LEU A 1 224 ? -11.853 -7.712 10.821 1.00 94.62 224 LEU A CA 1
ATOM 1832 C C . LEU A 1 224 ? -12.395 -8.861 9.973 1.00 94.62 224 LEU A C 1
ATOM 1834 O O . LEU A 1 224 ? -13.570 -8.811 9.645 1.00 94.62 224 LEU A O 1
ATOM 1838 N N . PHE A 1 225 ? -11.602 -9.857 9.573 1.00 93.75 225 PHE A N 1
ATOM 1839 C CA . PHE A 1 225 ? -12.067 -10.833 8.574 1.00 93.75 225 PHE A CA 1
ATOM 1840 C C . PHE A 1 225 ? -13.117 -11.789 9.139 1.00 93.75 225 PHE A C 1
ATOM 1842 O O . PHE A 1 225 ? -14.224 -11.905 8.613 1.00 93.75 225 PHE A O 1
ATOM 1849 N N . GLU A 1 226 ? -12.807 -12.423 10.267 1.00 84.62 226 GLU A N 1
ATOM 1850 C CA . GLU A 1 226 ? -13.674 -13.432 10.864 1.00 84.62 226 GLU A CA 1
ATOM 1851 C C . GLU A 1 226 ? -14.317 -12.923 12.150 1.00 84.62 226 GLU A C 1
ATOM 1853 O O . GLU A 1 226 ? -13.640 -12.732 13.160 1.00 84.62 226 GLU A O 1
ATOM 1858 N N . VAL A 1 227 ? -15.648 -12.776 12.138 1.00 82.38 227 VAL A N 1
ATOM 1859 C CA . VAL A 1 227 ? -16.434 -12.324 13.303 1.00 82.38 227 VAL A CA 1
ATOM 1860 C C . VAL A 1 227 ? -16.167 -13.192 14.535 1.00 82.38 227 VAL A C 1
ATOM 1862 O O . VAL A 1 227 ? -16.030 -12.669 15.635 1.00 82.38 227 VAL A O 1
ATOM 1865 N N . ALA A 1 228 ? -16.026 -14.510 14.359 1.00 72.25 228 ALA A N 1
ATOM 1866 C CA . ALA A 1 228 ? -15.753 -15.444 15.453 1.00 72.25 228 ALA A CA 1
ATOM 1867 C C . ALA A 1 228 ? -14.382 -15.230 16.124 1.00 72.25 228 ALA A C 1
ATOM 1869 O O . ALA A 1 228 ? -14.201 -15.597 17.283 1.00 72.25 228 ALA A O 1
ATOM 1870 N N . LEU A 1 229 ? -13.422 -14.635 15.409 1.00 77.19 229 LEU A N 1
ATOM 1871 C CA . LEU A 1 229 ? -12.080 -14.335 15.913 1.00 77.19 229 LEU A CA 1
ATOM 1872 C C . LEU A 1 229 ? -11.940 -12.883 16.385 1.00 77.19 229 LEU A C 1
ATOM 1874 O O . LEU A 1 229 ? -10.893 -12.511 16.925 1.00 77.19 229 LEU A O 1
ATOM 1878 N N . MET A 1 230 ? -12.971 -12.055 16.192 1.00 85.81 230 MET A N 1
ATOM 1879 C CA . MET A 1 230 ? -12.959 -10.672 16.641 1.00 85.81 230 MET A CA 1
ATOM 1880 C C . MET A 1 230 ? -12.944 -10.605 18.162 1.00 85.81 230 MET A C 1
ATOM 1882 O O . MET A 1 230 ? -13.873 -11.033 18.846 1.00 85.81 230 MET A O 1
ATOM 1886 N N . GLN A 1 231 ? -11.910 -9.971 18.700 1.00 84.19 231 GLN A N 1
ATOM 1887 C CA . GLN A 1 231 ? -11.841 -9.673 20.122 1.00 84.19 231 GLN A CA 1
ATOM 1888 C C . GLN A 1 231 ? -12.233 -8.225 20.350 1.00 84.19 231 GLN A C 1
ATOM 1890 O O . GLN A 1 231 ? -11.458 -7.324 20.026 1.00 84.19 231 GLN A O 1
ATOM 1895 N N . MET A 1 232 ? -13.428 -8.007 20.902 1.00 90.31 232 MET A N 1
ATOM 1896 C CA . MET A 1 232 ? -13.935 -6.667 21.197 1.00 90.31 232 MET A CA 1
ATOM 1897 C C . MET A 1 232 ? -12.961 -5.892 22.090 1.00 90.31 232 MET A C 1
ATOM 1899 O O . MET A 1 232 ? -12.451 -6.406 23.085 1.00 90.31 232 MET A O 1
ATOM 1903 N N . GLY A 1 233 ? -12.698 -4.639 21.734 1.00 87.19 233 GLY A N 1
ATOM 1904 C CA . GLY A 1 233 ? -11.833 -3.752 22.500 1.00 87.19 233 GLY A CA 1
ATOM 1905 C C . GLY A 1 233 ? -11.349 -2.557 21.690 1.00 87.19 233 GLY A C 1
ATOM 1906 O O . GLY A 1 233 ? -11.578 -2.456 20.493 1.00 87.19 233 GLY A O 1
ATOM 1907 N N . ALA A 1 234 ? -10.664 -1.627 22.351 1.00 83.50 234 ALA A N 1
ATOM 1908 C CA . ALA A 1 234 ? -10.270 -0.360 21.741 1.00 83.50 234 ALA A CA 1
ATOM 1909 C C . ALA A 1 234 ? -8.993 -0.499 20.890 1.00 83.50 234 ALA A C 1
ATOM 1911 O O . ALA A 1 234 ? -7.887 -0.208 21.364 1.00 83.50 234 ALA A O 1
ATOM 1912 N N . GLY A 1 235 ? -9.141 -0.935 19.636 1.00 90.88 235 GLY A N 1
ATOM 1913 C CA . GLY A 1 235 ? -8.028 -1.100 18.699 1.00 90.88 235 GLY A CA 1
ATOM 1914 C C . GLY A 1 235 ? -8.281 -0.500 17.318 1.00 90.88 235 GLY A C 1
ATOM 1915 O O . GLY A 1 235 ? -7.779 0.586 17.017 1.00 90.88 235 GLY A O 1
ATOM 1916 N N . LEU A 1 236 ? -9.047 -1.231 16.518 1.00 95.62 236 LEU A N 1
ATOM 1917 C CA . LEU A 1 236 ? -9.492 -0.923 15.167 1.00 95.62 236 LEU A CA 1
ATOM 1918 C C . LEU A 1 236 ? -11.014 -0.825 15.183 1.00 95.62 236 LEU A C 1
ATOM 1920 O O . LEU A 1 236 ? -11.691 -1.763 15.599 1.00 95.62 236 LEU A O 1
ATOM 1924 N N . ALA A 1 237 ? -11.547 0.314 14.767 1.00 96.12 237 ALA A N 1
ATOM 1925 C CA . ALA A 1 237 ? -12.973 0.585 14.802 1.00 96.12 237 ALA A CA 1
ATOM 1926 C C . ALA A 1 237 ? -13.555 0.654 13.393 1.00 96.12 237 ALA A C 1
ATOM 1928 O O . ALA A 1 237 ? -12.928 1.199 12.487 1.00 96.12 237 ALA A O 1
ATOM 1929 N N . VAL A 1 238 ? -14.785 0.168 13.248 1.00 97.12 238 VAL A N 1
ATOM 1930 C CA . VAL A 1 238 ? -15.665 0.508 12.127 1.00 97.12 238 VAL A CA 1
ATOM 1931 C C . VAL A 1 238 ? -16.571 1.627 12.625 1.00 97.12 238 VAL A C 1
ATOM 1933 O O . VAL A 1 238 ? -17.464 1.394 13.440 1.00 97.12 238 VAL A O 1
ATOM 1936 N N . ALA A 1 239 ? -16.273 2.860 12.226 1.00 97.31 239 ALA A N 1
ATOM 1937 C CA . ALA A 1 239 ? -16.829 4.067 12.828 1.00 97.31 239 ALA A CA 1
ATOM 1938 C C . ALA A 1 239 ? -17.586 4.935 11.823 1.00 97.31 239 ALA A C 1
ATOM 1940 O O . ALA A 1 239 ? -17.215 4.998 10.652 1.00 97.31 239 ALA A O 1
ATOM 1941 N N . ARG A 1 240 ? -18.606 5.657 12.301 1.00 97.62 240 ARG A N 1
ATOM 1942 C CA . ARG A 1 240 ? -19.244 6.740 11.542 1.00 97.62 240 ARG A CA 1
ATOM 1943 C C . ARG A 1 240 ? -18.213 7.822 11.268 1.00 97.62 240 ARG A C 1
ATOM 1945 O O . ARG A 1 240 ? -17.632 8.350 12.225 1.00 97.62 240 ARG A O 1
ATOM 1952 N N . ARG A 1 241 ? -18.003 8.163 9.995 1.00 96.75 241 ARG A N 1
ATOM 1953 C CA . ARG A 1 241 ? -16.960 9.101 9.559 1.00 96.75 241 ARG A CA 1
ATOM 1954 C C . ARG A 1 241 ? -17.003 10.421 10.327 1.00 96.75 241 ARG A C 1
ATOM 1956 O O . ARG A 1 241 ? -15.960 10.875 10.793 1.00 96.75 241 ARG A O 1
ATOM 1963 N N . GLU A 1 242 ? -18.181 11.029 10.480 1.00 96.12 242 GLU A N 1
ATOM 1964 C CA . GLU A 1 242 ? -18.329 12.324 11.158 1.00 96.12 242 GLU A CA 1
ATOM 1965 C C . GLU A 1 242 ? -17.947 12.298 12.644 1.00 96.12 242 GLU A C 1
ATOM 1967 O O . GLU A 1 242 ? -17.658 13.343 13.222 1.00 96.12 242 GLU A O 1
ATOM 1972 N N . THR A 1 243 ? -17.901 11.116 13.263 1.00 95.94 243 THR A N 1
ATOM 1973 C CA . THR A 1 243 ? -17.593 10.966 14.692 1.00 95.94 243 THR A CA 1
ATOM 1974 C C . THR A 1 243 ? -16.142 10.596 14.979 1.00 95.94 243 THR A C 1
ATOM 1976 O O . THR A 1 243 ? -15.762 10.464 16.149 1.00 95.94 243 THR A O 1
ATOM 1979 N N . VAL A 1 244 ? -15.329 10.414 13.933 1.00 96.19 244 VAL A N 1
ATOM 1980 C CA . VAL A 1 244 ? -13.903 10.109 14.058 1.00 96.19 244 VAL A CA 1
ATOM 1981 C C . VAL A 1 244 ? -13.176 11.323 14.629 1.00 96.19 244 VAL A C 1
ATOM 1983 O O . VAL A 1 244 ? -13.163 12.408 14.045 1.00 96.19 244 VAL A O 1
ATOM 1986 N N . ARG A 1 245 ? -12.538 11.138 15.785 1.00 94.81 245 ARG A N 1
ATOM 1987 C CA . ARG A 1 245 ? -11.803 12.200 16.470 1.00 94.81 245 ARG A CA 1
ATOM 1988 C C . ARG A 1 245 ? -10.474 12.477 15.777 1.00 94.81 245 ARG A C 1
ATOM 1990 O O . ARG A 1 245 ? -9.752 11.560 15.393 1.00 94.81 245 ARG A O 1
ATOM 1997 N N . ARG A 1 246 ? -10.139 13.763 15.668 1.00 90.25 246 ARG A N 1
ATOM 1998 C CA . ARG A 1 246 ? -8.899 14.270 15.047 1.00 90.25 246 ARG A CA 1
ATOM 1999 C C . ARG A 1 246 ? -8.185 15.318 15.896 1.00 90.25 246 ARG A C 1
ATOM 2001 O O . ARG A 1 246 ? -7.391 16.110 15.404 1.00 90.25 246 ARG A O 1
ATOM 2008 N N . ASP A 1 247 ? -8.522 15.369 17.177 1.00 93.44 247 ASP A N 1
ATOM 2009 C CA . ASP A 1 247 ? -7.830 16.224 18.127 1.00 93.44 247 ASP A CA 1
ATOM 2010 C C . ASP A 1 247 ? -6.461 15.630 18.511 1.00 93.44 247 ASP A C 1
ATOM 2012 O O . ASP A 1 247 ? -6.204 14.435 18.349 1.00 93.44 247 ASP A O 1
ATOM 2016 N N . ARG A 1 248 ? -5.574 16.461 19.073 1.00 91.50 248 ARG A N 1
ATOM 2017 C CA . ARG A 1 248 ? -4.207 16.047 19.446 1.00 91.50 248 ARG A CA 1
ATOM 2018 C C . ARG A 1 248 ? -4.169 14.838 20.384 1.00 91.50 248 ARG A C 1
ATOM 2020 O O . ARG A 1 248 ? -3.195 14.085 20.373 1.00 91.50 248 ARG A O 1
ATOM 2027 N N . TRP A 1 249 ? -5.192 14.664 21.219 1.00 90.12 249 TRP A N 1
ATOM 2028 C CA . TRP A 1 249 ? -5.262 13.527 22.126 1.00 90.12 249 TRP A CA 1
ATOM 2029 C C . TRP A 1 249 ? -5.590 12.238 21.373 1.00 90.12 249 TRP A C 1
ATOM 2031 O O . TRP A 1 249 ? -4.929 11.224 21.595 1.00 90.12 249 TRP A O 1
ATOM 2041 N N . ALA A 1 250 ? -6.541 12.289 20.440 1.00 92.38 250 ALA A N 1
ATOM 2042 C CA . ALA A 1 250 ? -6.830 11.182 19.532 1.00 92.38 250 ALA A CA 1
ATOM 2043 C C . ALA A 1 250 ? -5.581 10.762 18.733 1.00 92.38 250 ALA A C 1
ATOM 2045 O O . ALA A 1 250 ? -5.220 9.583 18.727 1.00 92.38 250 ALA A O 1
ATOM 2046 N N . ASP A 1 251 ? -4.832 11.730 18.195 1.00 90.12 251 ASP A N 1
ATOM 2047 C CA . ASP A 1 251 ? -3.575 11.464 17.485 1.00 90.12 251 ASP A CA 1
ATOM 2048 C C . ASP A 1 251 ? -2.517 10.784 18.358 1.00 90.12 251 ASP A C 1
ATOM 2050 O O . ASP A 1 251 ? -1.816 9.863 17.916 1.00 90.12 251 ASP A O 1
ATOM 2054 N N . TRP A 1 252 ? -2.389 11.224 19.611 1.00 91.12 252 TRP A N 1
ATOM 2055 C CA . TRP A 1 252 ? -1.486 10.600 20.569 1.00 91.12 252 TRP A CA 1
ATOM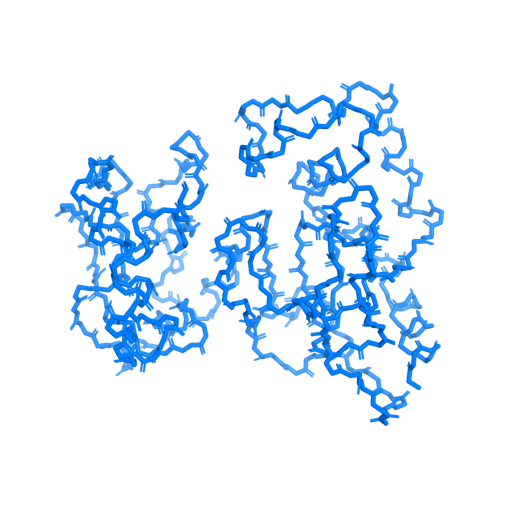 2056 C C . TRP A 1 252 ? -1.912 9.161 20.881 1.00 91.12 252 TRP A C 1
ATOM 2058 O O . TRP A 1 252 ? -1.078 8.257 20.799 1.00 91.12 252 TRP A O 1
ATOM 2068 N N . GLN A 1 253 ? -3.199 8.930 21.166 1.00 89.81 253 GLN A N 1
ATOM 2069 C CA . GLN A 1 253 ? -3.744 7.600 21.457 1.00 89.81 253 GLN A CA 1
ATOM 2070 C C . GLN A 1 253 ? -3.531 6.637 20.287 1.00 89.81 253 GLN A C 1
ATOM 2072 O O . GLN A 1 253 ? -3.053 5.518 20.490 1.00 89.81 253 GLN A O 1
ATOM 2077 N N . ARG A 1 254 ? -3.831 7.087 19.063 1.00 92.00 254 ARG A N 1
ATOM 2078 C CA . ARG A 1 254 ? -3.563 6.340 17.833 1.00 92.00 254 ARG A CA 1
ATOM 2079 C C . ARG A 1 254 ? -2.083 5.995 17.724 1.00 92.00 254 ARG A C 1
ATOM 2081 O O . ARG A 1 254 ? -1.749 4.825 17.562 1.00 92.00 254 ARG A O 1
ATOM 2088 N N . THR A 1 255 ? -1.196 6.988 17.815 1.00 90.88 255 THR A N 1
ATOM 2089 C CA . THR A 1 255 ? 0.243 6.749 17.614 1.00 90.88 255 THR A CA 1
ATOM 2090 C C . THR A 1 255 ? 0.796 5.780 18.650 1.00 90.88 255 THR A C 1
ATOM 2092 O O . THR A 1 255 ? 1.485 4.830 18.299 1.00 90.88 255 THR A O 1
ATOM 2095 N N . TYR A 1 256 ? 0.438 5.974 19.921 1.00 89.75 256 TYR A N 1
ATOM 2096 C CA . TYR A 1 256 ? 0.825 5.072 21.000 1.00 89.75 256 TYR A CA 1
ATOM 2097 C C . TYR A 1 256 ? 0.389 3.629 20.714 1.00 89.75 256 TYR A C 1
ATOM 2099 O O . TYR A 1 256 ? 1.173 2.692 20.881 1.00 89.75 256 TYR A O 1
ATOM 2107 N N . ARG A 1 257 ? -0.848 3.445 20.243 1.00 90.00 257 ARG A N 1
ATOM 2108 C CA . ARG A 1 257 ? -1.396 2.128 19.915 1.00 90.00 257 ARG A CA 1
ATOM 2109 C C . ARG A 1 257 ? -0.687 1.486 18.721 1.00 90.00 257 ARG A C 1
ATOM 2111 O O . ARG A 1 257 ? -0.299 0.324 18.823 1.00 90.00 257 ARG A O 1
ATOM 2118 N N . LEU A 1 258 ? -0.504 2.219 17.622 1.00 93.00 258 LEU A N 1
ATOM 2119 C CA . LEU A 1 258 ? 0.178 1.710 16.429 1.00 93.00 258 LEU A CA 1
ATOM 2120 C C . LEU A 1 258 ? 1.641 1.368 16.732 1.00 93.00 258 LEU A C 1
ATOM 2122 O O . LEU A 1 258 ? 2.092 0.282 16.375 1.00 93.00 258 LEU A O 1
ATOM 2126 N N . ASP A 1 259 ? 2.355 2.208 17.484 1.00 92.25 259 ASP A N 1
ATOM 2127 C CA . ASP A 1 259 ? 3.724 1.920 17.921 1.00 92.25 259 ASP A CA 1
ATOM 2128 C C . ASP A 1 259 ? 3.795 0.627 18.736 1.00 92.25 259 ASP A C 1
ATOM 2130 O O . ASP A 1 259 ? 4.659 -0.222 18.499 1.00 92.25 259 ASP A O 1
ATOM 2134 N N . ARG A 1 260 ? 2.877 0.455 19.692 1.00 91.00 260 ARG A N 1
ATOM 2135 C CA . ARG A 1 260 ? 2.790 -0.748 20.526 1.00 91.00 260 ARG A CA 1
ATOM 2136 C C . ARG A 1 260 ? 2.475 -1.984 19.683 1.00 91.00 260 ARG A C 1
ATOM 2138 O O . ARG A 1 260 ? 3.131 -3.017 19.843 1.00 91.00 260 ARG A O 1
ATOM 2145 N N . TYR A 1 261 ? 1.546 -1.851 18.736 1.00 93.06 261 TYR A N 1
ATOM 2146 C CA . TYR A 1 261 ? 1.235 -2.883 17.761 1.00 93.06 261 TYR A CA 1
ATOM 2147 C C . TYR A 1 261 ? 2.482 -3.239 16.947 1.00 93.06 261 TYR A C 1
ATOM 2149 O O . TYR A 1 261 ? 2.927 -4.375 17.032 1.00 93.06 261 TYR A O 1
ATOM 2157 N N . TYR A 1 262 ? 3.123 -2.333 16.211 1.00 92.81 262 TYR A N 1
ATOM 2158 C CA . TYR A 1 262 ? 4.264 -2.694 15.353 1.00 92.81 262 TYR A CA 1
ATOM 2159 C C . TYR A 1 262 ? 5.501 -3.173 16.120 1.00 92.81 262 TYR A C 1
ATOM 2161 O O . TYR A 1 262 ? 6.244 -4.016 15.616 1.00 92.81 262 TYR A O 1
ATOM 2169 N N . ARG A 1 263 ? 5.682 -2.739 17.372 1.00 90.31 263 ARG A N 1
ATOM 2170 C CA . ARG A 1 263 ? 6.720 -3.268 18.274 1.00 90.31 263 ARG A CA 1
ATOM 2171 C C . ARG A 1 263 ? 6.368 -4.627 18.880 1.00 90.31 263 ARG A C 1
ATOM 2173 O O . ARG A 1 263 ? 7.183 -5.180 19.615 1.00 90.31 263 ARG A O 1
ATOM 2180 N N . ARG A 1 264 ? 5.191 -5.184 18.573 1.00 89.69 264 ARG A N 1
ATOM 2181 C CA . ARG A 1 264 ? 4.676 -6.440 19.140 1.00 89.69 264 ARG A CA 1
ATOM 2182 C C . ARG A 1 264 ? 4.711 -6.419 20.665 1.00 89.69 264 ARG A C 1
ATOM 2184 O O . ARG A 1 264 ? 5.289 -7.311 21.277 1.00 89.69 264 ARG A O 1
ATOM 2191 N N . GLU A 1 265 ? 4.175 -5.352 21.256 1.00 83.50 265 GLU A N 1
ATOM 2192 C CA . GLU A 1 265 ? 4.139 -5.139 22.711 1.00 83.50 265 GLU A CA 1
ATOM 2193 C C . GLU A 1 265 ? 5.517 -5.014 23.381 1.00 83.50 265 GLU A C 1
ATOM 2195 O O . GLU A 1 265 ? 5.606 -4.810 24.592 1.00 83.50 265 GLU A O 1
ATOM 2200 N N . ARG A 1 266 ? 6.620 -5.079 22.619 1.00 78.88 266 ARG A N 1
ATOM 2201 C CA . ARG A 1 266 ? 7.954 -4.914 23.189 1.00 78.88 266 ARG A CA 1
ATOM 2202 C C . ARG A 1 266 ? 8.133 -3.460 23.616 1.00 78.88 266 ARG A C 1
ATOM 2204 O O . ARG A 1 266 ? 8.046 -2.558 22.773 1.00 78.88 266 ARG A O 1
ATOM 2211 N N . PRO A 1 267 ? 8.410 -3.203 24.905 1.00 70.62 267 PRO A N 1
ATOM 2212 C CA . PRO A 1 267 ? 8.590 -1.848 25.383 1.00 70.62 267 PRO A CA 1
ATOM 2213 C C . PRO A 1 267 ? 9.761 -1.190 24.654 1.00 70.62 267 PRO A C 1
ATOM 2215 O O . PRO A 1 267 ? 10.812 -1.799 24.453 1.00 70.62 267 PRO A O 1
ATOM 2218 N N . ALA A 1 268 ? 9.611 0.087 24.300 1.00 65.94 268 ALA A N 1
ATOM 2219 C CA . ALA A 1 268 ? 10.747 0.875 23.844 1.00 65.94 268 ALA A CA 1
ATOM 2220 C C . ALA A 1 268 ? 11.834 0.869 24.937 1.00 65.94 268 ALA A C 1
ATOM 2222 O O . ALA A 1 268 ? 11.521 1.044 26.124 1.00 65.94 268 ALA A O 1
ATOM 2223 N N . GLY A 1 269 ? 13.096 0.662 24.548 1.00 64.50 269 GLY A N 1
ATOM 2224 C CA . GLY A 1 269 ? 14.232 0.767 25.467 1.00 64.50 269 GLY A CA 1
ATOM 2225 C C . GLY A 1 269 ? 14.247 2.134 26.161 1.00 64.50 269 GLY A C 1
ATOM 2226 O O . GLY A 1 269 ? 13.767 3.118 25.596 1.00 64.50 269 GLY A O 1
ATOM 2227 N N . ARG A 1 270 ? 14.775 2.212 27.391 1.00 58.88 270 ARG A N 1
ATOM 2228 C CA . ARG A 1 270 ? 14.745 3.442 28.217 1.00 58.88 270 ARG A CA 1
ATOM 2229 C C . ARG A 1 270 ? 15.270 4.679 27.463 1.00 58.88 270 ARG A C 1
ATOM 2231 O O . ARG A 1 270 ? 14.657 5.736 27.541 1.00 58.88 270 ARG A O 1
ATOM 2238 N N . LEU A 1 271 ? 16.323 4.513 26.659 1.00 52.06 271 LEU A N 1
ATOM 2239 C CA . LEU A 1 271 ? 16.901 5.556 25.797 1.00 52.06 271 LEU A CA 1
ATOM 2240 C C . LEU A 1 271 ? 15.999 5.965 24.620 1.00 52.06 271 LEU A C 1
ATOM 2242 O O . LEU A 1 271 ? 15.873 7.150 24.328 1.00 52.06 271 LEU A O 1
ATOM 2246 N N . ALA A 1 272 ? 15.310 5.018 23.979 1.00 57.41 272 ALA A N 1
ATOM 2247 C CA . ALA A 1 272 ? 14.396 5.310 22.872 1.00 57.41 272 ALA A CA 1
ATOM 2248 C C . ALA A 1 272 ? 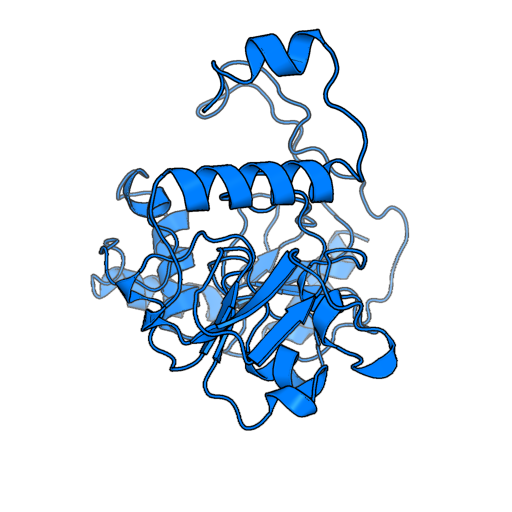13.156 6.101 23.329 1.00 57.41 272 ALA A C 1
ATOM 2250 O O . ALA A 1 272 ? 12.611 6.884 22.558 1.00 57.41 272 ALA A O 1
ATOM 2251 N N . ARG A 1 273 ? 12.730 5.947 24.592 1.00 55.06 273 ARG A N 1
ATOM 2252 C CA . ARG A 1 273 ? 11.655 6.770 25.182 1.00 55.06 273 ARG A CA 1
ATOM 2253 C C . ARG A 1 273 ? 12.082 8.219 25.422 1.00 55.06 273 ARG A C 1
ATOM 2255 O O . ARG A 1 273 ? 11.251 9.111 25.303 1.00 55.06 273 ARG A O 1
ATOM 2262 N N . LEU A 1 274 ? 13.356 8.441 25.752 1.00 44.19 274 LEU A N 1
ATOM 2263 C CA . LEU A 1 274 ? 13.934 9.774 25.955 1.00 44.19 274 LEU A CA 1
ATOM 2264 C C . LEU A 1 274 ? 14.207 10.485 24.620 1.00 44.19 274 LEU A C 1
ATOM 2266 O O . LEU A 1 274 ? 13.921 11.671 24.488 1.00 44.19 274 LEU A O 1
ATOM 2270 N N . LEU A 1 275 ? 14.703 9.751 23.618 1.00 44.28 275 LEU A N 1
ATOM 2271 C CA . LEU A 1 275 ? 15.084 10.291 22.306 1.00 44.28 275 LEU A CA 1
ATOM 2272 C C . LEU A 1 275 ? 13.934 10.348 21.288 1.00 44.28 275 LEU A C 1
ATOM 2274 O O . LEU A 1 275 ? 13.990 11.146 20.359 1.00 44.28 275 LEU A O 1
ATOM 2278 N N . GLY A 1 276 ? 12.859 9.573 21.471 1.00 43.62 276 GLY A N 1
ATOM 2279 C CA . GLY A 1 276 ? 11.679 9.572 20.590 1.00 43.62 276 GLY A CA 1
ATOM 2280 C C . GLY A 1 276 ? 10.878 10.883 20.567 1.00 43.62 276 GLY A C 1
ATOM 2281 O O . GLY A 1 276 ? 9.920 10.996 19.810 1.00 43.62 276 GLY A O 1
ATOM 2282 N N . ARG A 1 277 ? 11.268 11.880 21.375 1.00 39.69 277 ARG A N 1
ATOM 2283 C CA . ARG A 1 277 ? 10.788 13.270 21.283 1.00 39.69 277 ARG A CA 1
ATOM 2284 C C . ARG A 1 277 ? 11.505 14.105 20.213 1.00 39.69 277 ARG A C 1
ATOM 2286 O O . ARG A 1 277 ? 10.997 15.166 19.882 1.00 39.69 277 ARG A O 1
ATOM 2293 N N . PHE A 1 278 ? 12.641 13.642 19.690 1.00 29.30 278 PHE A N 1
ATOM 2294 C CA . PHE A 1 278 ? 13.507 14.406 18.780 1.00 29.30 278 PHE A CA 1
ATOM 2295 C C . PHE A 1 278 ? 13.518 13.896 17.330 1.00 29.30 278 PHE A C 1
ATOM 2297 O O . PHE A 1 278 ? 14.179 14.492 16.491 1.00 29.30 278 PHE A O 1
ATOM 2304 N N . TRP A 1 279 ? 12.798 12.811 17.032 1.00 28.97 279 TRP A N 1
ATOM 2305 C CA . TRP A 1 279 ? 12.705 12.213 15.691 1.00 28.97 279 TRP A CA 1
ATOM 2306 C C . TRP A 1 279 ? 11.244 12.126 15.222 1.00 28.97 279 TRP A C 1
ATOM 2308 O O . TRP A 1 279 ? 10.760 11.056 14.852 1.00 28.97 279 TRP A O 1
ATOM 2318 N N . ARG A 1 280 ? 10.530 13.249 15.314 1.00 31.28 280 ARG A N 1
ATOM 2319 C CA . ARG A 1 280 ? 9.262 13.493 14.619 1.00 31.28 280 ARG A CA 1
ATOM 2320 C C . ARG A 1 280 ? 9.414 14.723 13.750 1.00 31.28 280 ARG A C 1
ATOM 2322 O O . ARG A 1 280 ? 10.028 15.684 14.262 1.00 31.28 280 ARG A O 1
#

Secondary structure (DSSP, 8-state):
-HHHHHHHHHHHHTT-TTEEEEESSPP-B-TTT-PBP-PPP-SSSEEEESS--SSSEE--HHHHHHHHHHIIIIITS--TTSSS-GGGGGS-TT-HHHHHHHHHHHHT-EEEEESSBS------SBTTBSS--GGG---B--S--------GGG-S-EE-TTSPBPHHHHHHH-GGGTTS-EEEESS--S-GGG--SSEEEESS-BSSEEEEE-S-SSSGGGGGT-GGG--BSSSEEEEEGGGB--SHHHHHHHHHHHHHHHTTTPPPPHHHHHHTTS--

Radius of gyration: 19.37 Å; chains: 1; bounding box: 49×40×52 Å

Foldseek 3Di:
DQVLCLVVVCVPCVPPLQALWEALFAQQAQPPQRFGAAFDDDPFQKFKELFDDDFHIDGDCSSVVVLVVCVVVVQQDDDPPQQAFPVLNVDDSPDVRSSSSSVSQVVNHIYMYGNFHQTFDQQCDDDVHVHTDCSGGGDHDPDDNDTRHDDNVPDLGHAYNRRFGDPVSLCVLQVVCVPAFEDECAVVRDDLSSGPGQKYWYLFDFPAFPFAFAQDDPPRSVCRRDPVNGHGDRGITGGGSVGGDDDPVRVVSSVVRVVCNSCVNDDDDPVCVVCVVPPD

pLDDT: mean 91.72, std 11.52, range [28.97, 98.75]